Protein AF-A0A075AGF2-F1 (afdb_monomer_lite)

InterPro domains:
  IPR036249 Thioredoxin-like superfamily [SSF52833] (34-196)

Structure (mmCIF, N/CA/C/O backbone):
data_AF-A0A075AGF2-F1
#
_entry.id   AF-A0A075AGF2-F1
#
loop_
_atom_site.group_PDB
_atom_site.id
_atom_site.type_symbol
_atom_site.label_atom_id
_atom_site.label_alt_id
_atom_site.label_comp_id
_atom_site.label_asym_id
_atom_site.label_entity_id
_atom_site.label_seq_id
_atom_site.pdbx_PDB_ins_code
_atom_site.Cartn_x
_atom_site.Cartn_y
_atom_site.Cartn_z
_atom_site.occupancy
_atom_site.B_iso_or_equiv
_atom_site.auth_seq_id
_atom_site.auth_comp_id
_atom_site.auth_asym_id
_atom_site.auth_atom_id
_atom_site.pdbx_PDB_model_num
ATOM 1 N N . MET A 1 1 ? -30.055 54.761 88.024 1.00 61.47 1 MET A N 1
ATOM 2 C CA . MET A 1 1 ? -29.201 55.112 86.861 1.00 61.47 1 MET A CA 1
ATOM 3 C C . MET A 1 1 ? -28.387 53.927 86.333 1.00 61.47 1 MET A C 1
ATOM 5 O O . MET A 1 1 ? -28.447 53.706 85.132 1.00 61.47 1 MET A O 1
ATOM 9 N N . ALA A 1 2 ? -27.709 53.134 87.178 1.00 68.94 2 ALA A N 1
ATOM 10 C CA . ALA A 1 2 ? -26.853 52.010 86.749 1.00 68.94 2 ALA A CA 1
ATOM 11 C C . ALA A 1 2 ? -27.476 51.040 85.713 1.00 68.94 2 ALA A C 1
ATOM 13 O O . ALA A 1 2 ? -26.849 50.772 84.694 1.00 68.94 2 ALA A O 1
ATOM 14 N N . GLN A 1 3 ? -28.725 50.591 85.906 1.00 71.25 3 GLN A N 1
ATOM 15 C CA . GLN A 1 3 ? -29.404 49.674 84.970 1.00 71.25 3 GLN A CA 1
ATOM 16 C C . GLN A 1 3 ? -29.512 50.215 83.531 1.00 71.25 3 GLN A C 1
ATOM 18 O O . GLN A 1 3 ? -29.202 49.492 82.589 1.00 71.25 3 GLN A O 1
ATOM 23 N N . LYS A 1 4 ? -29.876 51.496 83.345 1.00 76.00 4 LYS A N 1
ATOM 24 C CA . LYS A 1 4 ? -29.930 52.113 82.003 1.00 76.00 4 LYS A CA 1
ATOM 25 C C . LYS A 1 4 ? -28.546 52.191 81.349 1.00 76.00 4 LYS A C 1
ATOM 27 O O . LYS A 1 4 ? -28.441 52.043 80.137 1.00 76.00 4 LYS A O 1
ATOM 32 N N . ALA A 1 5 ? -27.490 52.397 82.140 1.00 75.19 5 ALA A N 1
ATOM 33 C CA . ALA A 1 5 ? -26.120 52.411 81.633 1.00 75.19 5 ALA A CA 1
ATOM 34 C C . ALA A 1 5 ? -25.658 51.009 81.198 1.00 75.19 5 ALA A C 1
ATOM 36 O O . ALA A 1 5 ? -25.097 50.871 80.115 1.00 75.19 5 ALA A O 1
ATOM 37 N N . GLN A 1 6 ? -25.948 49.964 81.985 1.00 76.44 6 GLN A N 1
ATOM 38 C CA . GLN A 1 6 ? -25.662 48.576 81.593 1.00 76.44 6 GLN A CA 1
ATOM 39 C C . GLN A 1 6 ? -26.403 48.180 80.312 1.00 76.44 6 GLN A C 1
ATOM 41 O O . GLN A 1 6 ? -25.773 47.648 79.400 1.00 76.44 6 GLN A O 1
ATOM 46 N N . GLN A 1 7 ? -27.696 48.501 80.207 1.00 78.75 7 GLN A N 1
ATOM 47 C CA . GLN A 1 7 ? -28.496 48.182 79.023 1.00 78.75 7 GLN A CA 1
ATOM 48 C C . GLN A 1 7 ? -27.943 48.852 77.749 1.00 78.75 7 GLN A C 1
ATOM 50 O O . GLN A 1 7 ? -27.717 48.178 76.742 1.00 78.75 7 GLN A O 1
ATOM 55 N N . ALA A 1 8 ? -27.610 50.146 77.816 1.00 82.19 8 ALA A N 1
ATOM 56 C CA . ALA A 1 8 ? -27.016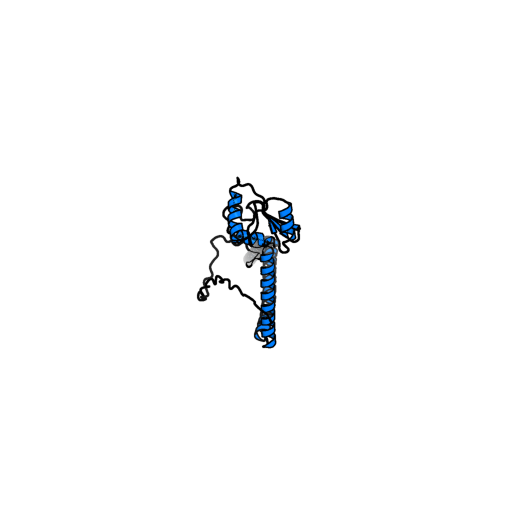 50.873 76.691 1.00 82.19 8 ALA A CA 1
ATOM 57 C C . ALA A 1 8 ? -25.632 50.324 76.276 1.00 82.19 8 ALA A C 1
ATOM 59 O O . ALA A 1 8 ? -25.279 50.351 75.095 1.00 82.19 8 ALA A O 1
ATOM 60 N N . VAL A 1 9 ? -24.843 49.802 77.225 1.00 84.38 9 VAL A N 1
ATOM 61 C CA . VAL A 1 9 ? -23.569 49.121 76.929 1.00 84.38 9 VAL A CA 1
ATOM 62 C C . VAL A 1 9 ? -23.813 47.775 76.240 1.00 84.38 9 VAL A C 1
ATOM 64 O O . VAL A 1 9 ? -23.131 47.471 75.260 1.00 84.38 9 VAL A O 1
ATOM 67 N N . THR A 1 10 ? -24.800 46.987 76.683 1.00 81.75 10 THR A N 1
ATOM 68 C CA . THR A 1 10 ? -25.135 45.708 76.033 1.00 81.75 10 THR A CA 1
ATOM 69 C C . THR A 1 10 ? -25.693 45.885 74.620 1.00 81.75 10 THR A C 1
ATOM 71 O O . THR A 1 10 ? -25.311 45.132 73.727 1.00 81.75 10 THR A O 1
ATOM 74 N N . GLU A 1 11 ? -26.515 46.911 74.382 1.00 86.62 11 GLU A N 1
ATOM 75 C CA . GLU A 1 11 ? -27.059 47.226 73.052 1.00 86.62 11 GLU A CA 1
ATOM 76 C C . GLU A 1 11 ? -25.953 47.685 72.086 1.00 86.62 11 GLU A C 1
ATOM 78 O O . GLU A 1 11 ? -25.858 47.173 70.969 1.00 86.62 11 GLU A O 1
ATOM 83 N N . LYS A 1 12 ? -25.032 48.557 72.532 1.00 85.94 12 LYS A N 1
ATOM 84 C CA . LYS A 1 12 ? -23.848 48.933 71.736 1.00 85.94 12 LYS A CA 1
ATOM 85 C C . LYS A 1 12 ? -22.941 47.741 71.422 1.00 85.94 12 LYS A C 1
ATOM 87 O O . LYS A 1 12 ? -22.436 47.642 70.306 1.00 85.94 12 LYS A O 1
ATOM 92 N N . LEU A 1 13 ? -22.748 46.824 72.374 1.00 84.75 13 LEU A N 1
ATOM 93 C CA . LEU A 1 13 ? -21.954 45.612 72.158 1.00 84.75 13 LEU A CA 1
ATOM 94 C C . LEU A 1 13 ? -22.622 44.656 71.153 1.00 84.75 13 LEU A C 1
ATOM 96 O O . LEU A 1 13 ? -21.924 44.039 70.349 1.00 84.75 13 LEU A O 1
ATOM 100 N N . ALA A 1 14 ? -23.953 44.545 71.171 1.00 91.44 14 ALA A N 1
ATOM 101 C CA . ALA A 1 14 ? -24.705 43.755 70.198 1.00 91.44 14 ALA A CA 1
ATOM 102 C C . ALA A 1 14 ? -24.607 44.351 68.782 1.00 91.44 14 ALA A C 1
ATOM 104 O O . ALA A 1 14 ? -24.276 43.628 67.842 1.00 91.44 14 ALA A O 1
ATOM 105 N N . ALA A 1 15 ? -24.794 45.668 68.639 1.00 89.19 15 ALA A N 1
ATOM 106 C CA . ALA A 1 15 ? -24.652 46.366 67.359 1.00 89.19 15 ALA A CA 1
ATOM 107 C C . ALA A 1 15 ? -23.230 46.241 66.775 1.00 89.19 15 ALA A C 1
ATOM 109 O O . ALA A 1 15 ? -23.072 45.938 65.594 1.00 89.19 15 ALA A O 1
ATOM 110 N N . ALA A 1 16 ? -22.192 46.383 67.608 1.00 89.31 16 ALA A N 1
ATOM 111 C CA . ALA A 1 16 ? -20.800 46.217 67.182 1.00 89.31 16 ALA A CA 1
ATOM 112 C C . ALA A 1 16 ? -20.480 44.780 66.722 1.00 89.31 16 ALA A C 1
ATOM 114 O O . ALA A 1 16 ? -19.739 44.590 65.757 1.00 89.31 16 ALA A O 1
ATOM 115 N N . LYS A 1 17 ? -21.059 43.759 67.374 1.00 90.75 17 LYS A N 1
ATOM 116 C CA . LYS A 1 17 ? -20.948 42.359 66.927 1.00 90.75 17 LYS A CA 1
ATOM 117 C C . LYS A 1 17 ? -21.648 42.130 65.586 1.00 90.75 17 LYS A C 1
ATOM 119 O O . LYS A 1 17 ? -21.083 41.449 64.738 1.00 90.75 17 LYS A O 1
ATOM 124 N N . LEU A 1 18 ? -22.829 42.719 65.385 1.00 89.81 18 LEU A N 1
ATOM 125 C CA . LEU A 1 18 ? -23.574 42.645 64.123 1.00 89.81 18 LEU A CA 1
ATOM 126 C C . LEU A 1 18 ? -22.817 43.300 62.962 1.00 89.81 18 LEU A C 1
ATOM 128 O O . LEU A 1 18 ? -22.662 42.670 61.922 1.00 89.81 18 LEU A O 1
ATOM 132 N N . MET A 1 19 ? -22.276 44.508 63.154 1.00 90.19 19 MET A N 1
ATOM 133 C CA . MET A 1 19 ? -21.443 45.170 62.139 1.00 90.19 19 MET A CA 1
ATOM 134 C C . MET A 1 19 ? -20.206 44.343 61.779 1.00 90.19 19 MET A C 1
ATOM 136 O O . MET A 1 19 ? -19.910 44.167 60.602 1.00 90.19 19 MET A O 1
ATOM 140 N N . LYS A 1 20 ? -19.515 43.774 62.776 1.00 91.88 20 LYS A N 1
ATOM 141 C CA . LYS A 1 20 ? -18.335 42.942 62.513 1.00 91.88 20 LYS A CA 1
ATOM 142 C C . LYS A 1 20 ? -18.682 41.623 61.809 1.00 91.88 20 LYS A C 1
ATOM 144 O O . LYS A 1 20 ? -17.891 41.152 61.002 1.00 91.88 20 LYS A O 1
ATOM 149 N N . ALA A 1 21 ? -19.853 41.046 62.082 1.00 91.38 21 ALA A N 1
ATOM 150 C CA . ALA A 1 21 ? -20.346 39.875 61.358 1.00 91.38 21 ALA A CA 1
ATOM 151 C C . ALA A 1 21 ? -20.715 40.208 59.901 1.00 91.38 21 ALA A C 1
ATOM 153 O O . ALA A 1 21 ? -20.378 39.435 59.010 1.00 91.38 21 ALA A O 1
ATOM 154 N N . ALA A 1 22 ? -21.348 41.361 59.654 1.00 92.12 22 ALA A N 1
ATOM 155 C CA . ALA A 1 22 ? -21.667 41.827 58.305 1.00 92.12 22 ALA A CA 1
ATOM 156 C C . ALA A 1 22 ? -20.398 42.063 57.467 1.00 92.12 22 ALA A C 1
ATOM 158 O O . ALA A 1 22 ? -20.312 41.560 56.355 1.00 92.12 22 ALA A O 1
ATOM 159 N N . GLN A 1 23 ? -19.387 42.728 58.037 1.00 90.94 23 GLN A N 1
ATOM 160 C CA . GLN A 1 23 ? -18.121 43.000 57.350 1.00 90.94 23 GLN A CA 1
ATOM 161 C C . GLN A 1 23 ? -17.361 41.715 56.971 1.00 90.94 23 GLN A C 1
ATOM 163 O O . GLN A 1 23 ? -16.849 41.608 55.863 1.00 90.94 23 GLN A O 1
ATOM 168 N N . VAL A 1 24 ? -17.337 40.708 57.855 1.00 93.06 24 VAL A N 1
ATOM 169 C CA . VAL A 1 24 ? -16.744 39.392 57.540 1.00 93.06 24 VAL A CA 1
ATOM 170 C C . VAL A 1 24 ? -17.536 38.668 56.447 1.00 93.06 24 VAL A C 1
ATOM 172 O O . VAL A 1 24 ? -16.942 37.977 55.622 1.00 93.06 24 VAL A O 1
ATOM 175 N N . LEU A 1 25 ? -18.866 38.810 56.420 1.00 90.00 25 LEU A N 1
ATOM 176 C CA . LEU A 1 25 ? -19.703 38.210 55.380 1.00 90.00 25 LEU A CA 1
ATOM 177 C C . LEU A 1 25 ? -19.438 38.848 54.007 1.00 90.00 25 LEU A C 1
ATOM 179 O O . LEU A 1 25 ? -19.343 38.123 53.024 1.00 90.00 25 LEU A O 1
ATOM 183 N N . GLU A 1 26 ? -19.282 40.172 53.964 1.00 90.44 26 GLU A N 1
ATOM 184 C CA . GLU A 1 26 ? -18.967 40.955 52.761 1.00 90.44 26 GLU A CA 1
ATOM 185 C C . GLU A 1 26 ? -17.579 40.580 52.207 1.00 90.44 26 GLU A C 1
ATOM 187 O O . GLU A 1 26 ? -17.485 40.140 51.064 1.00 90.44 26 GLU A O 1
ATOM 192 N N . GLU A 1 27 ? -16.535 40.561 53.050 1.00 91.12 27 GLU A N 1
ATOM 193 C CA . GLU A 1 27 ? -15.194 40.071 52.668 1.00 91.12 27 GLU A CA 1
ATOM 194 C C . GLU A 1 27 ? -15.203 38.609 52.181 1.00 91.12 27 GLU A C 1
ATOM 196 O O . GLU A 1 27 ? -14.425 38.243 51.299 1.00 91.12 27 GLU A O 1
ATOM 201 N N . THR A 1 28 ? -16.068 37.757 52.744 1.00 87.06 28 THR A N 1
ATOM 202 C CA . THR A 1 28 ? -16.202 36.353 52.310 1.00 87.06 28 THR A CA 1
ATOM 203 C C . THR A 1 28 ? -16.900 36.249 50.951 1.00 87.06 28 THR A C 1
ATOM 205 O O . THR A 1 28 ? -16.525 35.406 50.137 1.00 87.06 28 THR A O 1
ATOM 208 N N . LEU A 1 29 ? -17.894 37.104 50.688 1.00 84.31 29 LEU A N 1
ATOM 209 C CA . LEU A 1 29 ? -18.607 37.159 49.411 1.00 84.31 29 LEU A CA 1
ATOM 210 C C . LEU A 1 29 ? -17.699 37.660 48.287 1.00 84.31 29 LEU A C 1
ATOM 212 O O . LEU A 1 29 ? -17.629 37.009 47.248 1.00 84.31 29 LEU A O 1
ATOM 216 N N . ASP A 1 30 ? -16.947 38.737 48.518 1.00 83.25 30 ASP A N 1
ATOM 217 C CA . ASP A 1 30 ? -15.989 39.272 47.544 1.00 83.25 30 ASP A CA 1
ATOM 218 C C . ASP A 1 30 ? -14.889 38.250 47.210 1.00 83.25 30 ASP A C 1
ATOM 220 O O . ASP A 1 30 ? -14.521 38.079 46.046 1.00 83.25 30 ASP A O 1
ATOM 224 N N . GLN A 1 31 ? -14.401 37.502 48.209 1.00 80.12 31 GLN A N 1
ATOM 225 C CA . GLN A 1 31 ? -13.445 36.411 47.987 1.00 80.12 31 GLN A CA 1
ATOM 226 C C . GLN A 1 31 ? -14.020 35.270 47.139 1.00 80.12 31 GLN A C 1
ATOM 228 O O . GLN A 1 31 ? -13.281 34.683 46.349 1.00 80.12 31 GLN A O 1
ATOM 233 N N . GLU A 1 32 ? -15.304 34.940 47.290 1.00 75.56 32 GLU A N 1
ATOM 234 C CA . GLU A 1 32 ? -15.933 33.856 46.530 1.00 75.56 32 GLU A CA 1
ATOM 235 C C . GLU A 1 32 ? -16.337 34.299 45.115 1.00 75.56 32 GLU A C 1
ATOM 237 O O . GLU A 1 32 ? -16.132 33.543 44.167 1.00 75.56 32 GLU A O 1
ATOM 242 N N . ILE A 1 33 ? -16.795 35.544 44.931 1.00 74.38 33 ILE A N 1
ATOM 243 C CA . ILE A 1 33 ? -17.012 36.149 43.603 1.00 74.38 33 ILE A CA 1
ATOM 244 C C . ILE A 1 33 ? -15.702 36.134 42.807 1.00 74.38 33 ILE A C 1
ATOM 246 O O . ILE A 1 33 ? -15.652 35.591 41.707 1.00 74.38 33 ILE A O 1
ATOM 250 N N . ASN A 1 34 ? -14.608 36.614 43.405 1.00 72.25 34 ASN A N 1
ATOM 251 C CA . ASN A 1 34 ? -13.306 36.679 42.738 1.00 72.25 34 ASN A CA 1
ATOM 252 C C . ASN A 1 34 ? -12.683 35.284 42.477 1.00 72.25 34 ASN A C 1
ATOM 254 O O . ASN A 1 34 ? -11.787 35.146 41.649 1.00 72.25 34 ASN A O 1
ATOM 258 N N . ARG A 1 35 ? -13.150 34.224 43.158 1.00 73.56 35 ARG A N 1
ATOM 259 C CA . ARG A 1 35 ? -12.823 32.824 42.816 1.00 73.56 35 ARG A CA 1
ATOM 260 C C . ARG A 1 35 ? -13.638 32.309 41.633 1.00 73.56 35 ARG A C 1
ATOM 262 O O . ARG A 1 35 ? -13.103 31.550 40.829 1.00 73.56 35 ARG A O 1
ATOM 269 N N . LEU A 1 36 ? -14.911 32.691 41.540 1.00 67.50 36 LEU A N 1
ATOM 270 C CA . LEU A 1 36 ? -15.804 32.290 40.452 1.00 67.50 36 LEU A CA 1
ATOM 271 C C . LEU A 1 36 ? -15.425 32.972 39.129 1.00 67.50 36 LEU A C 1
ATOM 273 O O . LEU A 1 36 ? -15.401 32.297 38.103 1.00 67.50 36 LEU A O 1
ATOM 277 N N . ASP A 1 37 ? -15.014 34.243 39.164 1.00 65.44 37 ASP A N 1
ATOM 278 C CA . ASP A 1 37 ? -14.521 34.997 37.994 1.00 65.44 37 ASP A CA 1
ATOM 279 C C . ASP A 1 37 ? -13.193 34.451 37.415 1.00 65.44 37 ASP A C 1
ATOM 281 O O . ASP A 1 37 ? -12.788 34.819 36.312 1.00 65.44 37 ASP A O 1
ATOM 285 N N . HIS A 1 38 ? -12.511 33.550 38.132 1.00 64.81 38 HIS A N 1
ATOM 286 C CA . HIS A 1 38 ? -11.295 32.857 37.684 1.00 64.81 38 HIS A CA 1
ATOM 287 C C . HIS A 1 38 ? -11.530 31.400 37.238 1.00 64.81 38 HIS A C 1
ATOM 289 O O . HIS A 1 38 ? -10.574 30.663 36.989 1.00 64.81 38 HIS A O 1
ATOM 295 N N . LEU A 1 39 ? -12.788 30.967 37.098 1.00 62.81 39 LEU A N 1
ATOM 296 C CA . LEU A 1 39 ? -13.125 29.718 36.411 1.00 62.81 39 LEU A CA 1
ATOM 297 C C . LEU A 1 39 ? -13.149 29.958 34.894 1.00 62.81 39 LEU A C 1
ATOM 299 O O . LEU A 1 39 ? -14.195 30.290 34.341 1.00 62.81 39 LEU A O 1
ATOM 303 N N . ASP A 1 40 ? -12.004 29.774 34.226 1.00 69.12 40 ASP A N 1
ATOM 304 C CA . ASP A 1 40 ? -11.855 29.966 32.773 1.00 69.12 40 ASP A CA 1
ATOM 305 C C . ASP A 1 40 ? -12.994 29.295 31.974 1.00 69.12 40 ASP A C 1
ATOM 307 O O . ASP A 1 40 ? -13.051 28.064 31.844 1.00 69.12 40 ASP A O 1
ATOM 311 N N . GLU A 1 41 ? -13.872 30.107 31.367 1.00 70.69 41 GLU A N 1
ATOM 312 C CA . GLU A 1 41 ? -14.943 29.611 30.488 1.00 70.69 41 GLU A CA 1
ATOM 313 C C . GLU A 1 41 ? -14.379 28.729 29.368 1.00 70.69 41 GLU A C 1
ATOM 315 O O . GLU A 1 41 ? -15.000 27.740 28.975 1.00 70.69 41 GLU A O 1
ATOM 320 N N . ASP A 1 42 ? -13.191 29.065 28.865 1.00 69.12 42 ASP A N 1
ATOM 321 C CA . ASP A 1 42 ? -12.537 28.332 27.787 1.00 69.12 42 ASP A CA 1
ATOM 322 C C . ASP A 1 42 ? -12.029 26.956 28.241 1.00 69.12 42 ASP A C 1
ATOM 324 O O . ASP A 1 42 ? -12.163 25.992 27.486 1.00 69.12 42 ASP A O 1
ATOM 328 N N . ALA A 1 43 ? -11.581 26.801 29.494 1.00 75.06 43 ALA A N 1
ATOM 329 C CA . ALA A 1 43 ? -11.248 25.490 30.056 1.00 75.06 43 ALA A CA 1
ATOM 330 C C . ALA A 1 43 ? -12.502 24.607 30.208 1.00 75.06 43 ALA A C 1
ATOM 332 O O . ALA A 1 43 ? -12.476 23.411 29.899 1.00 75.06 43 ALA A O 1
ATOM 333 N N . ILE A 1 44 ? -13.635 25.200 30.608 1.00 76.44 44 ILE A N 1
ATOM 334 C CA . ILE A 1 44 ? -14.930 24.504 30.680 1.00 76.44 44 ILE A CA 1
ATOM 335 C C . ILE A 1 44 ? -15.399 24.102 29.272 1.00 76.44 44 ILE A C 1
ATOM 337 O O . ILE A 1 44 ? -15.780 22.949 29.056 1.00 76.44 44 ILE A O 1
ATOM 341 N N . ARG A 1 45 ? -15.322 25.006 28.287 1.00 76.62 45 ARG A N 1
ATOM 342 C CA . ARG A 1 45 ? -15.651 24.722 26.876 1.00 76.62 45 ARG A CA 1
ATOM 343 C C . ARG A 1 45 ? -14.759 23.628 26.294 1.00 76.62 45 ARG A C 1
ATOM 345 O O . ARG A 1 45 ? -15.268 22.741 25.606 1.00 76.62 45 ARG A O 1
ATOM 352 N N . GLN A 1 46 ? -13.462 23.639 26.593 1.00 80.12 46 GLN A N 1
ATOM 353 C CA . GLN A 1 46 ? -12.519 22.613 26.149 1.00 80.12 46 GLN A CA 1
ATOM 354 C C . GLN A 1 46 ? -12.867 21.241 26.751 1.00 80.12 46 GLN A C 1
ATOM 356 O O . GLN A 1 46 ? -13.062 20.279 26.010 1.00 80.12 46 GLN A O 1
ATOM 361 N N . ALA A 1 47 ? -13.092 21.159 28.066 1.00 80.12 47 ALA A N 1
ATOM 362 C CA . ALA A 1 47 ? -13.494 19.914 28.729 1.00 80.12 47 ALA A CA 1
ATOM 363 C C . ALA A 1 47 ? -14.864 19.378 28.251 1.00 80.12 47 ALA A C 1
ATOM 365 O O . ALA A 1 47 ? -15.070 18.163 28.158 1.00 80.12 47 ALA A O 1
ATOM 366 N N . VAL A 1 48 ? -15.818 20.262 27.933 1.00 83.44 48 VAL A N 1
ATOM 367 C CA . VAL A 1 48 ? -17.134 19.882 27.385 1.00 83.44 48 VAL A CA 1
ATOM 368 C C . VAL A 1 48 ? -17.025 19.406 25.934 1.00 83.44 48 VAL A C 1
ATOM 370 O O . VAL A 1 48 ? -17.654 18.409 25.574 1.00 83.44 48 VAL A O 1
ATOM 373 N N . THR A 1 49 ? -16.219 20.068 25.100 1.00 80.94 49 THR A N 1
ATOM 374 C CA . THR A 1 49 ? -16.019 19.665 23.696 1.00 80.94 49 THR A CA 1
ATOM 375 C C . THR A 1 49 ? -15.254 18.350 23.571 1.00 80.94 49 THR A C 1
ATOM 377 O O . THR A 1 49 ? -15.658 17.509 22.768 1.00 80.94 49 THR A O 1
ATOM 380 N N . GLU A 1 50 ? -14.245 18.109 24.412 1.00 81.25 50 GLU A N 1
ATOM 381 C CA . GLU A 1 50 ? -13.535 16.826 24.489 1.00 81.25 50 GLU A CA 1
ATOM 382 C C . GLU A 1 50 ? -14.480 15.681 24.895 1.00 81.25 50 GLU A C 1
ATOM 384 O O . GLU A 1 50 ? -14.578 14.672 24.190 1.00 81.25 50 GLU A O 1
ATOM 389 N N . LYS A 1 51 ? -15.276 15.865 25.962 1.00 80.00 51 LYS A N 1
ATOM 390 C CA . LYS A 1 51 ? -16.302 14.885 26.370 1.00 80.00 51 LYS A CA 1
ATOM 391 C C . LYS A 1 51 ? -17.341 14.629 25.276 1.00 80.00 51 LYS A C 1
ATOM 393 O O . LYS A 1 51 ? -17.738 13.482 25.070 1.00 80.00 51 LYS A O 1
ATOM 398 N N . LEU A 1 52 ? -17.776 15.667 24.560 1.00 86.19 52 LEU A N 1
ATOM 399 C CA . LEU A 1 52 ? -18.733 15.531 23.460 1.00 86.19 52 LEU A CA 1
ATOM 400 C C . LEU A 1 52 ? -18.127 14.790 22.256 1.00 86.19 52 LEU A C 1
ATOM 402 O O . LEU A 1 52 ? -18.825 14.004 21.615 1.00 86.19 52 LEU A O 1
ATOM 406 N N . ALA A 1 53 ? -16.847 15.015 21.949 1.00 86.19 53 ALA A N 1
ATOM 407 C CA . ALA A 1 53 ? -16.129 14.293 20.901 1.00 86.19 53 ALA A CA 1
ATOM 408 C C . ALA A 1 53 ? -15.980 12.804 21.254 1.00 86.19 53 ALA A C 1
ATOM 410 O O . ALA A 1 53 ? -16.334 11.950 20.439 1.00 86.19 53 ALA A O 1
ATOM 411 N N . ALA A 1 54 ? -15.570 12.491 22.488 1.00 84.88 54 ALA A N 1
ATOM 412 C CA . ALA A 1 54 ? -15.491 11.119 22.989 1.00 84.88 54 ALA A CA 1
ATOM 413 C C . ALA A 1 54 ? -16.856 10.406 22.943 1.00 84.88 54 ALA A C 1
ATOM 415 O O . ALA A 1 54 ? -16.954 9.291 22.433 1.00 84.88 54 ALA A O 1
ATOM 416 N N . ALA A 1 55 ? -17.932 11.069 23.384 1.00 87.38 55 ALA A N 1
ATOM 417 C CA . ALA A 1 55 ? -19.287 10.513 23.338 1.00 87.38 55 ALA A CA 1
ATOM 418 C C . ALA A 1 55 ? -19.786 10.260 21.901 1.00 87.38 55 ALA A C 1
ATOM 420 O O . ALA A 1 55 ? -20.440 9.249 21.640 1.00 87.38 55 ALA A O 1
ATOM 421 N N . LYS A 1 56 ? -19.458 11.145 20.947 1.00 84.69 56 LYS A N 1
ATOM 422 C CA . LYS A 1 56 ? -19.762 10.936 19.520 1.00 84.69 56 LYS A CA 1
ATOM 423 C C . LYS A 1 56 ? -18.995 9.747 18.942 1.00 84.69 56 LYS A C 1
ATOM 425 O O . LYS A 1 56 ? -19.591 8.965 18.208 1.00 84.69 56 LYS A O 1
ATOM 430 N N . LEU A 1 57 ? -17.715 9.595 19.290 1.00 90.00 57 LEU A N 1
ATOM 431 C CA . LEU A 1 57 ? -16.891 8.473 18.838 1.00 90.00 57 LEU A CA 1
ATOM 432 C C . LEU A 1 57 ? -17.404 7.138 19.395 1.00 90.00 57 LEU A C 1
ATOM 434 O O . LEU A 1 57 ? -17.579 6.198 18.627 1.00 90.00 57 LEU A O 1
ATOM 438 N N . MET A 1 58 ? -17.740 7.075 20.691 1.00 87.50 58 MET A N 1
ATOM 439 C CA . MET A 1 58 ? -18.371 5.890 21.292 1.00 87.50 58 MET A CA 1
ATOM 440 C C . MET A 1 58 ? -19.698 5.541 20.614 1.00 87.50 58 MET A C 1
ATOM 442 O O . MET A 1 58 ? -19.943 4.378 20.316 1.00 87.50 58 MET A O 1
ATOM 446 N N . LYS A 1 59 ? -20.541 6.537 20.314 1.00 88.81 59 LYS A N 1
ATOM 447 C CA . LYS A 1 59 ? -21.820 6.290 19.635 1.00 88.81 59 LYS A CA 1
ATOM 448 C C . LYS A 1 59 ? -21.637 5.807 18.191 1.00 88.81 59 LYS A C 1
ATOM 450 O O . LYS A 1 59 ? -22.417 4.983 17.730 1.00 88.81 59 LYS A O 1
ATOM 455 N N . ALA A 1 60 ? -20.613 6.291 17.486 1.00 89.44 60 ALA A N 1
ATOM 456 C CA . ALA A 1 60 ? -20.256 5.781 16.163 1.00 89.44 60 ALA A CA 1
ATOM 457 C C . ALA A 1 60 ? -19.727 4.336 16.229 1.00 89.44 60 ALA A C 1
ATOM 459 O O . ALA A 1 60 ? -20.104 3.522 15.391 1.00 89.44 60 ALA A O 1
ATOM 460 N N . ALA A 1 61 ? -18.917 4.008 17.243 1.00 89.81 61 ALA A N 1
ATOM 461 C CA . ALA A 1 61 ? -18.441 2.647 17.487 1.00 89.81 61 ALA A CA 1
ATOM 462 C C . ALA A 1 61 ? -19.599 1.682 17.793 1.00 89.81 61 ALA A C 1
ATOM 464 O O . ALA A 1 61 ? -19.696 0.653 17.141 1.00 89.81 61 ALA A O 1
ATOM 465 N N . GLN A 1 62 ? -20.536 2.056 18.672 1.00 90.44 62 GLN A N 1
ATOM 466 C CA . GLN A 1 62 ? -21.718 1.238 18.991 1.00 90.44 62 GLN A CA 1
ATOM 467 C C . GLN A 1 62 ? -22.586 0.930 17.762 1.00 90.44 62 GLN A C 1
ATOM 469 O O . GLN A 1 62 ? -23.022 -0.200 17.587 1.00 90.44 62 GLN A O 1
ATOM 474 N N . VAL A 1 63 ? -22.816 1.912 16.882 1.00 92.81 63 VAL A N 1
ATOM 475 C CA . VAL A 1 63 ? -23.577 1.695 15.633 1.00 92.81 63 VAL A CA 1
ATOM 476 C C . VAL A 1 63 ? -22.826 0.766 14.668 1.00 92.81 63 VAL A C 1
ATOM 478 O O . VAL A 1 63 ? -23.451 -0.009 13.941 1.00 92.81 63 VAL A O 1
ATOM 481 N N . LEU A 1 64 ? -21.491 0.823 14.657 1.00 87.44 64 LEU A N 1
ATOM 482 C CA . LEU A 1 64 ? -20.657 -0.078 13.861 1.00 87.44 64 LEU A CA 1
ATOM 483 C C . LEU A 1 64 ? -20.654 -1.508 14.429 1.00 87.44 64 LEU A C 1
ATOM 485 O O . LEU A 1 64 ? -20.773 -2.459 13.665 1.00 87.44 64 LEU A O 1
ATOM 489 N N . GLU A 1 65 ? -20.568 -1.661 15.751 1.00 89.75 65 GLU A N 1
ATOM 490 C CA . GLU A 1 65 ? -20.689 -2.948 16.451 1.00 89.75 65 GLU A CA 1
ATOM 491 C C . GLU A 1 65 ? -22.061 -3.587 16.186 1.00 89.75 65 GLU A C 1
ATOM 493 O O . GLU A 1 65 ? -22.128 -4.720 15.724 1.00 89.75 65 GLU A O 1
ATOM 498 N N . GLU A 1 66 ? -23.152 -2.832 16.342 1.00 92.06 66 GLU A N 1
ATOM 499 C CA . GLU A 1 66 ? -24.516 -3.330 16.112 1.00 92.06 66 GLU A CA 1
ATOM 500 C C . GLU A 1 66 ? -24.759 -3.748 14.646 1.00 92.06 66 GLU A C 1
ATOM 502 O O . GLU A 1 66 ? -25.484 -4.708 14.384 1.00 92.06 66 GLU A O 1
ATOM 507 N N . THR A 1 67 ? -24.125 -3.080 13.672 1.00 88.25 67 THR A N 1
ATOM 508 C CA . THR A 1 67 ? -24.193 -3.499 12.257 1.00 88.25 67 THR A CA 1
ATOM 509 C C . THR A 1 67 ? -23.291 -4.693 11.935 1.00 88.25 67 THR A C 1
ATOM 511 O O . THR A 1 67 ? -23.663 -5.514 11.094 1.00 88.25 67 THR A O 1
ATOM 514 N N . LEU A 1 68 ? -22.152 -4.844 12.618 1.00 85.81 68 LEU A N 1
ATOM 515 C CA . LEU A 1 68 ? -21.316 -6.047 12.543 1.00 85.81 68 LEU A CA 1
ATOM 516 C C . LEU A 1 68 ? -22.047 -7.267 13.122 1.00 85.81 68 LEU A C 1
ATOM 518 O O . LEU A 1 68 ? -22.107 -8.298 12.455 1.00 85.81 68 LEU A O 1
ATOM 522 N N . ASP A 1 69 ? -22.664 -7.137 14.298 1.00 87.12 69 ASP A N 1
ATOM 523 C CA . ASP A 1 69 ? -23.431 -8.208 14.949 1.00 87.12 69 ASP A CA 1
ATOM 524 C C . ASP A 1 69 ? -24.619 -8.675 14.091 1.00 87.12 69 ASP A C 1
ATOM 526 O O . ASP A 1 69 ? -24.891 -9.873 13.997 1.00 87.12 69 ASP A O 1
ATOM 530 N N . GLN A 1 70 ? -25.303 -7.751 13.405 1.00 88.50 70 GLN A N 1
ATOM 531 C CA . GLN A 1 70 ? -26.383 -8.086 12.469 1.00 88.50 70 GLN A CA 1
ATOM 532 C C . GLN A 1 70 ? -25.895 -8.922 11.276 1.00 88.50 70 GLN A C 1
ATOM 534 O O . GLN A 1 70 ? -26.553 -9.898 10.909 1.00 88.50 70 GLN A O 1
ATOM 539 N N . GLU A 1 71 ? -24.747 -8.582 10.680 1.00 79.56 71 GLU A N 1
ATOM 540 C CA . GLU A 1 71 ? -24.190 -9.351 9.558 1.00 79.56 71 GLU A CA 1
ATOM 541 C C . GLU A 1 71 ? -23.574 -10.684 10.029 1.00 79.56 71 GLU A C 1
ATOM 543 O O . GLU A 1 71 ? -23.698 -11.684 9.326 1.00 79.56 71 GLU A O 1
ATOM 548 N N . ILE A 1 72 ? -23.000 -10.754 11.239 1.00 83.44 72 ILE A N 1
ATOM 549 C CA . ILE A 1 72 ? -22.561 -12.020 11.860 1.00 83.44 72 ILE A CA 1
ATOM 550 C C . ILE A 1 72 ? -23.758 -12.957 12.051 1.00 83.44 72 ILE A C 1
ATOM 552 O O . ILE A 1 72 ? -23.738 -14.082 11.559 1.00 83.44 72 ILE A O 1
ATOM 556 N N . ASN A 1 73 ? -24.838 -12.476 12.672 1.00 84.31 73 ASN A N 1
ATOM 557 C CA . ASN A 1 73 ? -26.053 -13.261 12.900 1.00 84.31 73 ASN A CA 1
ATOM 558 C C . ASN A 1 73 ? -26.689 -13.743 11.578 1.00 84.31 73 ASN A C 1
ATOM 560 O O . ASN A 1 73 ? -27.194 -14.858 11.474 1.00 84.31 73 ASN A O 1
ATOM 564 N N . ARG A 1 74 ? -26.609 -12.925 10.521 1.00 81.38 74 ARG A N 1
ATOM 565 C CA . ARG A 1 74 ? -27.025 -13.306 9.165 1.00 81.38 74 ARG A CA 1
ATOM 566 C C . ARG A 1 74 ? -26.146 -14.408 8.561 1.00 81.38 74 ARG A C 1
ATOM 568 O O . ARG A 1 74 ? -26.673 -15.271 7.864 1.00 81.38 74 ARG A O 1
ATOM 575 N N . LEU A 1 75 ? -24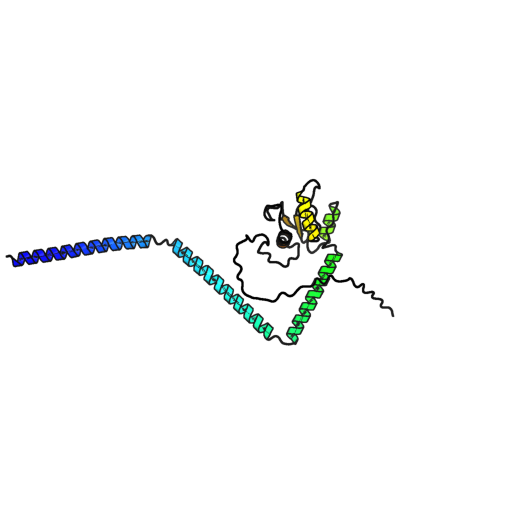.834 -14.379 8.796 1.00 73.19 75 LEU A N 1
ATOM 576 C CA . LEU A 1 75 ? -23.892 -15.400 8.323 1.00 73.19 75 LEU A CA 1
ATOM 577 C C . LEU A 1 75 ? -24.022 -16.719 9.104 1.00 73.19 75 LEU A C 1
ATOM 579 O O . LEU A 1 75 ? -23.924 -17.783 8.497 1.00 73.19 75 LEU A O 1
ATOM 583 N N . ASP A 1 76 ? -24.307 -16.661 10.406 1.00 75.31 76 ASP A N 1
ATOM 584 C CA . ASP A 1 76 ? -24.567 -17.836 11.256 1.00 75.31 76 ASP A CA 1
ATOM 585 C C . ASP A 1 76 ? -25.933 -18.496 10.971 1.00 75.31 76 ASP A C 1
ATOM 587 O O . ASP A 1 76 ? -26.172 -19.652 11.332 1.00 75.31 76 ASP A O 1
ATOM 591 N N . HIS A 1 77 ? -26.842 -17.776 10.309 1.00 77.00 77 HIS A N 1
ATOM 592 C CA . HIS A 1 77 ? -28.153 -18.259 9.861 1.00 77.00 77 HIS A CA 1
ATOM 593 C C . HIS A 1 77 ? -28.263 -18.403 8.337 1.00 77.00 77 HIS A C 1
ATOM 595 O O . HIS A 1 77 ? -29.368 -18.507 7.800 1.00 77.00 77 HIS A O 1
ATOM 601 N N . LEU A 1 78 ? -27.129 -18.426 7.635 1.00 76.06 78 LEU A N 1
ATOM 602 C CA . LEU A 1 78 ? -27.094 -18.669 6.201 1.00 76.06 78 LEU A CA 1
ATOM 603 C C . LEU A 1 78 ? -27.408 -20.143 5.897 1.00 76.06 78 LEU A C 1
ATOM 605 O O . LEU A 1 78 ? -26.876 -21.052 6.536 1.00 76.06 78 LEU A O 1
ATOM 609 N N . ASP A 1 79 ? -28.268 -20.375 4.911 1.00 78.12 79 ASP A N 1
ATOM 610 C CA . ASP A 1 79 ? -28.638 -21.711 4.449 1.00 78.12 79 ASP A CA 1
ATOM 611 C C . ASP A 1 79 ? -27.557 -22.346 3.551 1.00 78.12 79 ASP A C 1
ATOM 613 O O . ASP A 1 79 ? -26.540 -21.735 3.205 1.00 78.12 79 ASP A O 1
ATOM 617 N N . GLU A 1 80 ? -27.761 -23.616 3.192 1.00 71.00 80 GLU A N 1
ATOM 618 C CA . GLU A 1 80 ? -26.826 -24.387 2.362 1.00 71.00 80 GLU A CA 1
ATOM 619 C C . GLU A 1 80 ? -26.630 -23.738 0.976 1.00 71.00 80 GLU A C 1
ATOM 621 O O . GLU A 1 80 ? -25.496 -23.626 0.501 1.00 71.00 80 GLU A O 1
ATOM 626 N N . ASP A 1 81 ? -27.703 -23.186 0.394 1.00 73.88 81 ASP A N 1
ATOM 627 C CA . ASP A 1 81 ? -27.676 -22.404 -0.849 1.00 73.88 81 ASP A CA 1
ATOM 628 C C . ASP A 1 81 ? -26.838 -21.118 -0.716 1.00 73.88 81 ASP A C 1
ATOM 630 O O . ASP A 1 81 ? -26.030 -20.795 -1.597 1.00 73.88 81 ASP A O 1
ATOM 634 N N . GLY A 1 82 ? -26.978 -20.383 0.392 1.00 76.12 82 GLY A N 1
ATOM 635 C CA . GLY A 1 82 ? -26.177 -19.198 0.692 1.00 76.12 82 GLY A CA 1
ATOM 636 C C . GLY A 1 82 ? -24.698 -19.520 0.922 1.00 76.12 82 GLY A C 1
ATOM 637 O O . GLY A 1 82 ? -23.819 -18.810 0.417 1.00 76.12 82 GLY A O 1
ATOM 638 N N . LEU A 1 83 ? -24.396 -20.623 1.612 1.00 72.31 83 LEU A N 1
ATOM 639 C CA . LEU A 1 83 ? -23.025 -21.095 1.815 1.00 72.31 83 LEU A CA 1
ATOM 640 C C . LEU A 1 83 ? -22.377 -21.518 0.485 1.00 72.31 83 LEU A C 1
ATOM 642 O O . LEU A 1 83 ? -21.214 -21.185 0.215 1.00 72.31 83 LEU A O 1
ATOM 646 N N . GLU A 1 84 ? -23.130 -22.188 -0.389 1.00 75.69 84 GLU A N 1
ATOM 647 C CA . GLU A 1 84 ? -22.667 -22.534 -1.731 1.00 75.69 84 GLU A CA 1
ATOM 648 C C . GLU A 1 84 ? -22.515 -21.294 -2.632 1.00 75.69 84 GLU A C 1
ATOM 650 O O . GLU A 1 84 ? -21.550 -21.206 -3.401 1.00 75.69 84 GLU A O 1
ATOM 655 N N . ALA A 1 85 ? -23.365 -20.273 -2.486 1.00 80.44 85 ALA A N 1
ATOM 656 C CA . ALA A 1 85 ? -23.187 -18.983 -3.152 1.00 80.44 85 ALA A CA 1
ATOM 657 C C . ALA A 1 85 ? -21.887 -18.278 -2.713 1.00 80.44 85 ALA A C 1
ATOM 659 O O . ALA A 1 85 ? -21.134 -17.801 -3.570 1.00 80.44 85 ALA A O 1
ATOM 660 N N . ILE A 1 86 ? -21.556 -18.273 -1.414 1.00 78.81 86 ILE A N 1
ATOM 661 C CA . ILE A 1 86 ? -20.269 -17.758 -0.905 1.00 78.81 86 ILE A CA 1
ATOM 662 C C . ILE A 1 86 ? -19.095 -18.547 -1.499 1.00 78.81 86 ILE A C 1
ATOM 664 O O . ILE A 1 86 ? -18.131 -17.947 -1.990 1.00 78.81 86 ILE A O 1
ATOM 668 N N . ARG A 1 87 ? -19.176 -19.884 -1.517 1.00 78.81 87 ARG A N 1
ATOM 669 C CA . ARG A 1 87 ? -18.142 -20.752 -2.107 1.00 78.81 87 ARG A CA 1
ATOM 670 C C . ARG A 1 87 ? -17.939 -20.458 -3.595 1.00 78.81 87 ARG A C 1
ATOM 672 O O . ARG A 1 87 ? -16.799 -20.304 -4.038 1.00 78.81 87 ARG A O 1
ATOM 679 N N . ARG A 1 88 ? -19.030 -20.330 -4.356 1.00 77.69 88 ARG A N 1
ATOM 680 C CA . ARG A 1 88 ? -19.036 -19.996 -5.790 1.00 77.69 88 ARG A CA 1
ATOM 681 C C . ARG A 1 88 ? -18.426 -18.617 -6.047 1.00 77.69 88 ARG A C 1
ATOM 683 O O . ARG A 1 88 ? -17.599 -18.478 -6.949 1.00 77.69 88 ARG A O 1
ATOM 690 N N . ASN A 1 89 ? -18.766 -17.625 -5.223 1.00 80.88 89 ASN A N 1
ATOM 691 C CA . ASN A 1 89 ? -18.220 -16.271 -5.311 1.00 80.88 89 ASN A CA 1
ATOM 692 C C . ASN A 1 89 ? -16.718 -16.232 -4.995 1.00 80.88 89 ASN A C 1
ATOM 694 O O . ASN A 1 89 ? -15.967 -15.649 -5.775 1.00 80.88 89 ASN A O 1
ATOM 698 N N . ARG A 1 90 ? -16.248 -16.919 -3.941 1.00 71.31 90 ARG A N 1
ATOM 699 C CA . ARG A 1 90 ? -14.805 -17.038 -3.653 1.00 71.31 90 ARG A CA 1
ATOM 700 C C . ARG A 1 90 ? -14.041 -17.773 -4.751 1.00 71.31 90 ARG A C 1
ATOM 702 O O . ARG A 1 90 ? -12.982 -17.299 -5.149 1.00 71.31 90 ARG A O 1
ATOM 709 N N . LEU A 1 91 ? -14.567 -18.879 -5.291 1.00 71.81 91 LEU A N 1
ATOM 710 C CA . LEU A 1 91 ? -13.927 -19.556 -6.429 1.00 71.81 91 LEU A CA 1
ATOM 711 C C . LEU A 1 91 ? -13.846 -18.644 -7.659 1.00 71.81 91 LEU A C 1
ATOM 713 O O . LEU A 1 91 ? -12.822 -18.631 -8.339 1.00 71.81 91 LEU A O 1
ATOM 717 N N . LYS A 1 92 ? -14.899 -17.869 -7.944 1.00 80.81 92 LYS A N 1
ATOM 718 C CA . LYS A 1 92 ? -14.914 -16.897 -9.046 1.00 80.81 92 LYS A CA 1
ATOM 719 C C . LYS A 1 92 ? -13.910 -15.763 -8.815 1.00 80.81 92 LYS A C 1
ATOM 721 O O . LYS A 1 92 ? -13.182 -15.422 -9.741 1.00 80.81 92 LYS A O 1
ATOM 726 N N . GLN A 1 93 ? -13.830 -15.230 -7.595 1.00 74.75 93 GLN A N 1
ATOM 727 C CA . GLN A 1 93 ? -12.836 -14.229 -7.206 1.00 74.75 93 GLN A CA 1
ATOM 728 C C . GLN A 1 93 ? -11.411 -14.768 -7.383 1.00 74.75 93 GLN A C 1
ATOM 730 O O . GLN A 1 93 ? -10.642 -14.182 -8.135 1.00 74.75 93 GLN A O 1
ATOM 735 N N . MET A 1 94 ? -11.089 -15.926 -6.798 1.00 68.94 94 MET A N 1
ATOM 736 C CA . MET A 1 94 ? -9.765 -16.548 -6.924 1.00 68.94 94 MET A CA 1
ATOM 737 C C . MET A 1 94 ? -9.395 -16.860 -8.379 1.00 68.94 94 MET A C 1
ATOM 739 O O . MET A 1 94 ? -8.250 -16.654 -8.775 1.00 68.94 94 MET A O 1
ATOM 743 N N . LYS A 1 95 ? -10.346 -17.333 -9.201 1.00 79.00 95 LYS A N 1
ATOM 744 C CA . LYS A 1 95 ? -10.115 -17.542 -10.641 1.00 79.00 95 LYS A CA 1
ATOM 745 C C . LYS A 1 95 ? -9.830 -16.224 -11.366 1.00 79.00 95 LYS A C 1
ATOM 747 O O . LYS A 1 95 ? -8.906 -16.181 -12.172 1.00 79.00 95 LYS A O 1
ATOM 752 N N . ASN A 1 96 ? -10.571 -15.158 -11.062 1.00 77.12 96 ASN A N 1
ATOM 753 C CA . ASN A 1 96 ? -10.345 -13.835 -11.647 1.00 77.12 96 ASN A CA 1
ATOM 754 C C . ASN A 1 96 ? -8.992 -13.239 -11.223 1.00 77.12 96 ASN A C 1
ATOM 756 O O . ASN A 1 96 ? -8.254 -12.764 -12.079 1.00 77.12 96 ASN A O 1
ATOM 760 N N . GLU A 1 97 ? -8.643 -13.302 -9.937 1.00 68.62 97 GLU A N 1
ATOM 761 C CA . GLU A 1 97 ? -7.364 -12.817 -9.398 1.00 68.62 97 GLU A CA 1
ATOM 762 C C . GLU A 1 97 ? -6.177 -13.616 -9.955 1.00 68.62 97 GLU A C 1
ATOM 764 O O . GLU A 1 97 ? -5.171 -13.032 -10.354 1.00 68.62 97 GLU A O 1
ATOM 769 N N . SER A 1 98 ? -6.305 -14.944 -10.058 1.00 69.50 98 SER A N 1
ATOM 770 C CA . SER A 1 98 ? -5.292 -15.801 -10.686 1.00 69.50 98 SER A CA 1
ATOM 771 C C . SER A 1 98 ? -5.116 -15.476 -12.173 1.00 69.50 98 SER A C 1
ATOM 773 O O . SER A 1 98 ? -3.986 -15.371 -12.651 1.00 69.50 98 SER A O 1
ATOM 775 N N . LYS A 1 99 ? -6.219 -15.226 -12.896 1.00 78.50 99 LYS A N 1
ATOM 776 C CA . LYS A 1 99 ? -6.180 -14.807 -14.302 1.00 78.50 99 LYS A CA 1
ATOM 777 C C . LYS A 1 99 ? -5.508 -13.440 -14.469 1.00 78.50 99 LYS A C 1
ATOM 779 O O . LYS A 1 99 ? -4.569 -13.341 -15.247 1.00 78.50 99 LYS A O 1
ATOM 784 N N . GLN A 1 100 ? -5.911 -12.428 -13.698 1.00 71.94 100 GLN A N 1
ATOM 785 C CA . GLN A 1 100 ? -5.282 -11.098 -13.720 1.00 71.94 100 GLN A CA 1
ATOM 786 C C . GLN A 1 100 ? -3.789 -11.171 -13.382 1.00 71.94 100 GLN A C 1
ATOM 788 O O . GLN A 1 100 ? -2.965 -10.563 -14.061 1.00 71.94 100 GLN A O 1
ATOM 793 N N . ARG A 1 101 ? -3.412 -11.974 -12.380 1.00 72.38 101 ARG A N 1
ATOM 794 C CA . ARG A 1 101 ? -2.006 -12.204 -12.027 1.00 72.38 101 ARG A CA 1
ATOM 795 C C . ARG A 1 101 ? -1.230 -12.877 -13.163 1.00 72.38 101 ARG A C 1
ATOM 797 O O . ARG A 1 101 ? -0.089 -12.495 -13.409 1.00 72.38 101 ARG A O 1
ATOM 804 N N . SER A 1 102 ? -1.827 -13.851 -13.851 1.00 73.31 102 SER A N 1
ATOM 805 C CA . SER A 1 102 ? -1.232 -14.502 -15.025 1.00 73.31 102 SER A CA 1
ATOM 806 C C . SER A 1 102 ? -1.050 -13.515 -16.185 1.00 73.31 102 SER A C 1
ATOM 808 O O . SER A 1 102 ? 0.046 -13.431 -16.735 1.00 73.31 102 SER A O 1
ATOM 810 N N . GLU A 1 103 ? -2.064 -12.697 -16.483 1.00 78.38 103 GLU A N 1
ATOM 811 C CA . GLU A 1 103 ? -2.008 -11.628 -17.492 1.00 78.38 103 GLU A CA 1
ATOM 812 C C . GLU A 1 103 ? -0.907 -10.600 -17.172 1.00 78.38 103 GLU A C 1
ATOM 814 O O . GLU A 1 103 ? -0.132 -10.234 -18.056 1.00 78.38 103 GLU A O 1
ATOM 819 N N . TRP A 1 104 ? -0.764 -10.180 -15.909 1.00 74.38 104 TRP A N 1
ATOM 820 C CA . TRP A 1 104 ? 0.310 -9.274 -15.484 1.00 74.38 104 TRP A CA 1
ATOM 821 C C . TRP A 1 104 ? 1.701 -9.911 -15.603 1.00 74.38 104 TRP A C 1
ATOM 823 O O . TRP A 1 104 ? 2.620 -9.271 -16.115 1.00 74.38 104 TRP A O 1
ATOM 833 N N . ILE A 1 105 ? 1.873 -11.173 -15.200 1.00 76.44 105 ILE A N 1
ATOM 834 C CA . ILE A 1 105 ? 3.153 -11.885 -15.359 1.00 76.44 105 ILE A CA 1
ATOM 835 C C . ILE A 1 105 ? 3.502 -12.036 -16.850 1.00 76.44 105 ILE A C 1
ATOM 837 O O . ILE A 1 105 ? 4.628 -11.735 -17.241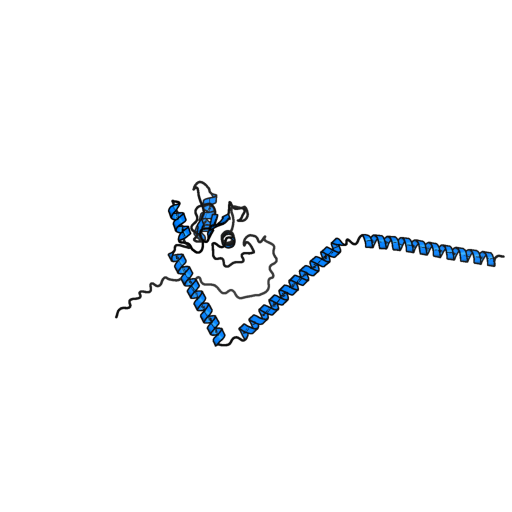 1.00 76.44 105 ILE A O 1
ATOM 841 N N . ALA A 1 106 ? 2.538 -12.394 -17.705 1.00 77.81 106 ALA A N 1
ATOM 842 C CA . ALA A 1 106 ? 2.723 -12.468 -19.159 1.00 77.81 106 ALA A CA 1
ATOM 843 C C . ALA A 1 106 ? 3.021 -11.094 -19.796 1.00 77.81 106 ALA A C 1
ATOM 845 O O . ALA A 1 106 ? 3.780 -10.986 -20.763 1.00 77.81 106 ALA A O 1
ATOM 846 N N . ALA A 1 107 ? 2.480 -10.012 -19.230 1.00 73.06 107 ALA A N 1
ATOM 847 C CA . ALA A 1 107 ? 2.837 -8.651 -19.613 1.00 73.06 107 ALA A CA 1
ATOM 848 C C . ALA A 1 107 ? 4.247 -8.228 -19.136 1.00 73.06 107 ALA A C 1
ATOM 850 O O . ALA A 1 107 ? 4.783 -7.256 -19.673 1.00 73.06 107 ALA A O 1
ATOM 851 N N . GLY A 1 108 ? 4.888 -8.981 -18.236 1.00 74.56 108 GLY A N 1
ATOM 852 C CA . GLY A 1 108 ? 6.252 -8.749 -17.742 1.00 74.56 108 GLY A CA 1
ATOM 853 C C . GLY A 1 108 ? 6.335 -8.105 -16.353 1.00 74.56 108 GLY A C 1
ATOM 854 O O . GLY A 1 108 ? 7.411 -7.672 -15.946 1.00 74.56 108 GLY A O 1
ATOM 855 N N . HIS A 1 109 ? 5.225 -8.020 -15.615 1.00 75.25 109 HIS A N 1
ATOM 856 C CA . HIS A 1 109 ? 5.228 -7.523 -14.237 1.00 75.25 109 HIS A CA 1
ATOM 857 C C . HIS A 1 109 ? 5.887 -8.527 -13.274 1.00 75.25 109 HIS A C 1
ATOM 859 O O . HIS A 1 109 ? 5.754 -9.740 -13.437 1.00 75.25 109 HIS A O 1
ATOM 865 N N . GLY A 1 110 ? 6.522 -8.027 -12.208 1.00 68.81 110 GLY A N 1
ATOM 866 C CA . GLY A 1 110 ? 7.127 -8.865 -11.160 1.00 68.81 110 GLY A CA 1
ATOM 867 C C . GLY A 1 110 ? 8.601 -9.230 -11.393 1.00 68.81 110 GLY A C 1
ATOM 868 O O . GLY A 1 110 ? 9.155 -10.035 -10.646 1.00 68.81 110 GLY A O 1
ATOM 869 N N . VAL A 1 111 ? 9.237 -8.645 -12.410 1.00 74.94 111 VAL A N 1
ATOM 870 C CA . VAL A 1 111 ? 10.662 -8.792 -12.747 1.00 74.94 111 VAL A CA 1
ATOM 871 C C . VAL A 1 111 ? 11.333 -7.412 -12.666 1.00 74.94 111 VAL A C 1
ATOM 873 O O . VAL A 1 111 ? 10.658 -6.403 -12.820 1.00 74.94 111 VAL A O 1
ATOM 876 N N . TYR A 1 112 ? 12.645 -7.337 -12.419 1.00 72.94 112 TYR A N 1
ATOM 877 C CA . TYR A 1 112 ? 13.441 -6.108 -12.587 1.00 72.94 112 TYR A CA 1
ATOM 878 C C . TYR A 1 112 ? 14.127 -6.139 -13.961 1.00 72.94 112 TYR A C 1
ATOM 880 O O . TYR A 1 112 ? 14.745 -7.149 -14.299 1.00 72.94 112 TYR A O 1
ATOM 888 N N . SER A 1 113 ? 14.059 -5.056 -14.739 1.00 76.19 113 SER A N 1
ATOM 889 C CA . SER A 1 113 ? 14.727 -4.947 -16.045 1.00 76.19 113 SER A CA 1
ATOM 890 C C . SER A 1 113 ? 15.246 -3.534 -16.307 1.00 76.19 113 SER A C 1
ATOM 892 O O . SER A 1 113 ? 14.608 -2.556 -15.926 1.00 76.19 113 SER A O 1
ATOM 894 N N . GLU A 1 114 ? 16.362 -3.409 -17.016 1.00 80.44 114 GLU A N 1
ATOM 895 C CA . GLU A 1 114 ? 16.893 -2.108 -17.433 1.00 80.44 114 GLU A CA 1
ATOM 896 C C . GLU A 1 114 ? 16.335 -1.695 -18.804 1.00 80.44 114 GLU A C 1
ATOM 898 O O . GLU A 1 114 ? 16.222 -2.519 -19.711 1.00 80.44 114 GLU A O 1
ATOM 903 N N . LEU A 1 115 ? 15.986 -0.414 -18.958 1.00 83.62 115 LEU A N 1
ATOM 904 C CA . LEU A 1 115 ? 15.493 0.186 -20.201 1.00 83.62 115 LEU A CA 1
ATOM 905 C C . LEU A 1 115 ? 16.483 1.263 -20.650 1.00 83.62 115 LEU A C 1
ATOM 907 O O . LEU A 1 115 ? 16.729 2.226 -19.926 1.00 83.62 115 LEU A O 1
ATOM 911 N N . ALA A 1 116 ? 17.054 1.101 -21.843 1.00 81.31 116 ALA A N 1
ATOM 912 C CA . ALA A 1 116 ? 18.140 1.955 -22.329 1.00 81.31 116 ALA A CA 1
ATOM 913 C C . ALA A 1 116 ? 17.667 3.247 -23.025 1.00 81.31 116 ALA A C 1
ATOM 915 O O . ALA A 1 116 ? 18.481 4.132 -23.288 1.00 81.31 116 ALA A O 1
ATOM 916 N N . ASN A 1 117 ? 16.380 3.354 -23.375 1.00 84.94 117 ASN A N 1
ATOM 917 C CA . ASN A 1 117 ? 15.843 4.476 -24.143 1.00 84.94 117 ASN A CA 1
ATOM 918 C C . ASN A 1 117 ? 14.395 4.839 -23.757 1.00 84.94 117 ASN A C 1
ATOM 920 O O . ASN A 1 117 ? 13.675 4.083 -23.107 1.00 84.94 117 ASN A O 1
ATOM 924 N N . GLU A 1 118 ? 13.979 6.028 -24.193 1.00 79.06 118 GLU A N 1
ATOM 925 C CA . GLU A 1 118 ? 12.670 6.625 -23.910 1.00 79.06 118 GLU A CA 1
ATOM 926 C C . GLU A 1 118 ? 11.494 5.903 -24.603 1.00 79.06 118 GLU A C 1
ATOM 928 O O . GLU A 1 118 ? 10.384 5.879 -24.069 1.00 79.06 118 GLU A O 1
ATOM 933 N N . GLN A 1 119 ? 11.718 5.275 -25.765 1.00 85.56 119 GLN A N 1
ATOM 934 C CA . GLN A 1 119 ? 10.659 4.565 -26.493 1.00 85.56 119 GLN A CA 1
ATOM 935 C C . GLN A 1 119 ? 10.225 3.300 -25.744 1.00 85.56 119 GLN A C 1
ATOM 937 O O . GLN A 1 119 ? 9.026 3.084 -25.560 1.00 85.56 119 GLN A O 1
ATOM 942 N N . ASP A 1 120 ? 11.186 2.523 -25.240 1.00 84.50 120 ASP A N 1
ATOM 943 C CA . ASP A 1 120 ? 10.923 1.322 -24.440 1.00 84.50 120 ASP A CA 1
ATOM 944 C C . ASP A 1 120 ? 10.235 1.669 -23.110 1.00 84.50 120 ASP A C 1
ATOM 946 O O . ASP A 1 120 ? 9.315 0.969 -22.684 1.00 84.50 120 ASP A O 1
ATOM 950 N N . PHE A 1 121 ? 10.611 2.793 -22.485 1.00 82.00 121 PHE A N 1
ATOM 951 C CA . PHE A 1 121 ? 9.927 3.329 -21.301 1.00 82.00 121 PHE A CA 1
ATOM 952 C C . PHE A 1 121 ? 8.443 3.617 -21.578 1.00 82.00 121 PHE A C 1
ATOM 954 O O . PHE A 1 121 ? 7.569 3.136 -20.848 1.00 82.00 121 PHE A O 1
ATOM 961 N N . PHE A 1 122 ? 8.124 4.347 -22.654 1.00 81.94 122 PHE A N 1
ATOM 962 C CA . PHE A 1 122 ? 6.727 4.618 -23.006 1.00 81.94 122 PHE A CA 1
ATOM 963 C C . PHE A 1 122 ? 5.967 3.362 -23.448 1.00 81.94 122 PHE A C 1
ATOM 965 O O . PHE A 1 122 ? 4.775 3.248 -23.156 1.00 81.94 122 PHE A O 1
ATOM 972 N N . ALA A 1 123 ? 6.626 2.402 -24.103 1.00 83.00 123 ALA A N 1
ATOM 973 C CA . ALA A 1 123 ? 6.026 1.113 -24.437 1.00 83.00 123 ALA A CA 1
ATOM 974 C C . ALA A 1 123 ? 5.661 0.314 -23.171 1.00 83.00 123 ALA A C 1
ATOM 976 O O . ALA A 1 123 ? 4.540 -0.186 -23.067 1.00 83.00 123 ALA A O 1
ATOM 977 N N . ALA A 1 124 ? 6.553 0.260 -22.176 1.00 78.88 124 ALA A N 1
ATOM 978 C CA . ALA A 1 124 ? 6.294 -0.383 -20.887 1.00 78.88 124 ALA A CA 1
ATOM 979 C C . ALA A 1 124 ? 5.137 0.292 -20.123 1.00 78.88 124 ALA A C 1
ATOM 981 O O . ALA A 1 124 ? 4.240 -0.393 -19.627 1.00 78.88 124 ALA A O 1
ATOM 982 N N . CYS A 1 125 ? 5.103 1.630 -20.100 1.00 78.50 125 CYS A N 1
ATOM 983 C CA . CYS A 1 125 ? 4.031 2.398 -19.456 1.00 78.50 125 CYS A CA 1
ATOM 984 C C . CYS A 1 125 ? 2.659 2.190 -20.113 1.00 78.50 125 CYS A C 1
ATOM 986 O O . CYS A 1 125 ? 1.656 2.168 -19.407 1.00 78.50 125 CYS A O 1
ATOM 988 N N . LYS A 1 126 ? 2.608 1.995 -21.437 1.00 81.44 126 LYS A N 1
ATOM 989 C CA . LYS A 1 126 ? 1.369 1.692 -22.180 1.00 81.44 126 LYS A CA 1
ATOM 990 C C . LYS A 1 126 ? 0.922 0.238 -22.049 1.00 81.44 126 LYS A C 1
ATOM 992 O O . LYS A 1 126 ? -0.273 -0.040 -22.059 1.00 81.44 126 LYS A O 1
ATOM 997 N N . LYS A 1 127 ? 1.869 -0.699 -21.937 1.00 78.62 127 LYS A N 1
ATOM 998 C CA . LYS A 1 127 ? 1.584 -2.132 -21.758 1.00 78.62 127 LYS A CA 1
ATOM 999 C C . LYS A 1 127 ? 1.016 -2.436 -20.364 1.00 78.62 127 LYS A C 1
ATOM 1001 O O . LYS A 1 127 ? 0.223 -3.361 -20.214 1.00 78.62 127 LYS A O 1
ATOM 1006 N N . SER A 1 128 ? 1.416 -1.663 -19.355 1.00 74.50 128 SER A N 1
ATOM 1007 C CA . SER A 1 128 ? 0.977 -1.823 -17.968 1.00 74.50 128 SER A CA 1
ATOM 1008 C C . SER A 1 128 ? -0.327 -1.075 -17.671 1.00 74.50 128 SER A C 1
ATOM 1010 O O . SER A 1 128 ? -0.355 0.149 -17.563 1.00 74.50 128 SER A O 1
ATOM 1012 N N . THR A 1 129 ? -1.413 -1.815 -17.442 1.00 68.62 129 THR A N 1
ATOM 1013 C CA . THR A 1 129 ? -2.691 -1.232 -16.984 1.00 68.62 129 THR A CA 1
ATOM 1014 C C . THR A 1 129 ? -2.710 -0.944 -15.478 1.00 68.62 129 THR A C 1
ATOM 1016 O O . THR A 1 129 ? -3.463 -0.094 -15.014 1.00 68.62 129 THR A O 1
ATOM 1019 N N . PHE A 1 130 ? -1.911 -1.666 -14.687 1.00 68.56 130 PHE A N 1
ATOM 1020 C CA . PHE A 1 130 ? -1.954 -1.576 -13.223 1.00 68.56 130 PHE A CA 1
ATOM 1021 C C . PHE A 1 130 ? -1.106 -0.420 -12.669 1.00 68.56 130 PHE A C 1
ATOM 1023 O O . PHE A 1 130 ? -1.506 0.249 -11.712 1.00 68.56 130 PHE A O 1
ATOM 1030 N N . GLY A 1 131 ? 0.039 -0.171 -13.304 1.00 68.44 131 GLY A N 1
ATOM 1031 C CA . GLY A 1 131 ? 1.003 0.853 -12.924 1.00 68.44 131 GLY A CA 1
ATOM 1032 C C . GLY A 1 131 ? 2.436 0.429 -13.231 1.00 68.44 131 GLY A C 1
ATOM 1033 O O . GLY A 1 131 ? 2.752 -0.761 -13.318 1.00 68.44 131 GLY A O 1
ATOM 1034 N N . VAL A 1 132 ? 3.311 1.412 -13.412 1.00 73.31 132 VAL A N 1
ATOM 1035 C CA . VAL A 1 132 ? 4.757 1.199 -13.511 1.00 73.31 132 VAL A CA 1
ATOM 1036 C C . VAL A 1 132 ? 5.409 2.105 -12.478 1.00 73.31 132 VAL A C 1
ATOM 1038 O O . VAL A 1 132 ? 5.138 3.305 -12.414 1.00 73.31 132 VAL A O 1
ATOM 1041 N N . VAL A 1 133 ? 6.252 1.519 -11.639 1.00 70.44 133 VAL A N 1
ATOM 1042 C CA . VAL A 1 133 ? 7.201 2.283 -10.832 1.00 70.44 133 VAL A CA 1
ATOM 1043 C C . VAL A 1 133 ? 8.379 2.566 -11.761 1.00 70.44 133 VAL A C 1
ATOM 1045 O O . VAL A 1 133 ? 8.824 1.653 -12.442 1.00 70.44 133 VAL A O 1
ATOM 1048 N N . CYS A 1 134 ? 8.880 3.794 -11.845 1.00 71.88 134 CYS A N 1
ATOM 1049 C CA . CYS A 1 134 ? 10.058 4.128 -12.655 1.00 71.88 134 CYS A CA 1
ATOM 1050 C C . CYS A 1 134 ? 11.036 4.997 -11.867 1.00 71.88 134 CYS A C 1
ATOM 1052 O O . CYS A 1 134 ? 10.664 5.622 -10.883 1.00 71.88 134 CYS A O 1
ATOM 1054 N N . HIS A 1 135 ? 12.315 4.937 -12.231 1.00 71.31 135 HIS A N 1
ATOM 1055 C CA . HIS A 1 135 ? 13.466 5.369 -11.428 1.00 71.31 135 HIS A CA 1
ATOM 1056 C C . HIS A 1 135 ? 14.586 5.666 -12.492 1.00 71.31 135 HIS A C 1
ATOM 1058 O O . HIS A 1 135 ? 14.601 4.947 -13.487 1.00 71.31 135 HIS A O 1
ATOM 1064 N N . PHE A 1 136 ? 15.421 6.736 -12.364 1.00 71.69 136 PHE A N 1
ATOM 1065 C CA . PHE A 1 136 ? 16.463 7.257 -13.320 1.00 71.69 136 PHE A CA 1
ATOM 1066 C C . PHE A 1 136 ? 17.944 7.465 -12.770 1.00 71.69 136 PHE A C 1
ATOM 1068 O O . PHE A 1 136 ? 18.172 8.431 -12.044 1.00 71.69 136 PHE A O 1
ATOM 1075 N N . TYR A 1 137 ? 18.975 6.646 -13.122 1.00 66.69 137 TYR A N 1
ATOM 1076 C CA . TYR A 1 137 ? 20.264 6.493 -12.377 1.00 66.69 137 TYR A CA 1
ATOM 1077 C C . TYR A 1 137 ? 21.557 7.008 -12.995 1.00 66.69 137 TYR A C 1
ATOM 1079 O O . TYR A 1 137 ? 21.659 7.341 -14.173 1.00 66.69 137 TYR A O 1
ATOM 1087 N N . ARG A 1 138 ? 22.582 7.022 -12.130 1.00 73.44 138 ARG A N 1
ATOM 1088 C CA . ARG A 1 138 ? 24.005 7.081 -12.464 1.00 73.44 138 ARG A CA 1
ATOM 1089 C C . ARG A 1 138 ? 24.754 6.083 -11.579 1.00 73.44 138 ARG A C 1
ATOM 1091 O O . ARG A 1 138 ? 24.668 6.184 -10.354 1.00 73.44 138 ARG A O 1
ATOM 1098 N N . ASP A 1 139 ? 25.559 5.206 -12.175 1.00 74.12 139 ASP A N 1
ATOM 1099 C CA . ASP A 1 139 ? 26.336 4.159 -11.477 1.00 74.12 139 ASP A CA 1
ATOM 1100 C C . ASP A 1 139 ? 27.264 4.685 -10.369 1.00 74.12 139 ASP A C 1
ATOM 1102 O O . AS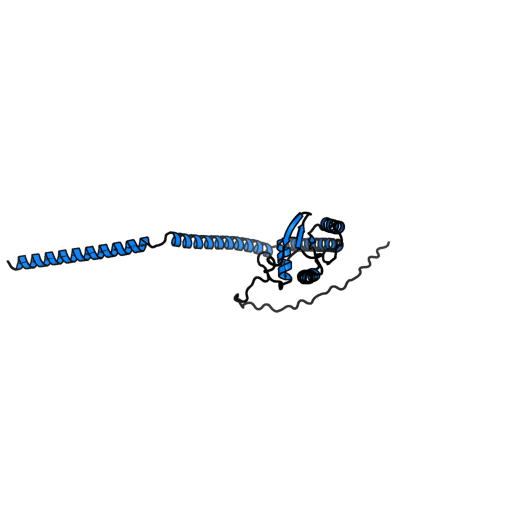P A 1 139 ? 27.629 3.970 -9.429 1.00 74.12 139 ASP A O 1
ATOM 1106 N N . SER A 1 140 ? 27.651 5.958 -10.478 1.00 75.69 140 SER A N 1
ATOM 1107 C CA . SER A 1 140 ? 28.524 6.667 -9.544 1.00 75.69 140 SER A CA 1
ATOM 1108 C C . SER A 1 140 ? 27.885 6.974 -8.185 1.00 75.69 140 SER A C 1
ATOM 1110 O O . SER A 1 140 ? 28.591 7.401 -7.272 1.00 75.69 140 SER A O 1
ATOM 1112 N N . THR A 1 141 ? 26.574 6.775 -8.017 1.00 74.25 141 THR A N 1
ATOM 1113 C CA . THR A 1 141 ? 25.844 7.186 -6.808 1.00 74.25 141 THR A CA 1
ATOM 1114 C C . THR A 1 141 ? 25.493 5.984 -5.927 1.00 74.25 141 THR A C 1
ATOM 1116 O O . THR A 1 141 ? 24.672 5.149 -6.284 1.00 74.25 141 THR A O 1
ATOM 1119 N N . PHE A 1 142 ? 26.078 5.899 -4.726 1.00 77.56 142 PHE A N 1
ATOM 1120 C CA . PHE A 1 142 ? 25.886 4.765 -3.803 1.00 77.56 142 PHE A CA 1
ATOM 1121 C C . PHE A 1 142 ? 24.411 4.484 -3.450 1.00 77.56 142 PHE A C 1
ATOM 1123 O O . PHE A 1 142 ? 23.993 3.330 -3.420 1.00 77.56 142 PHE A O 1
ATOM 1130 N N . ARG A 1 143 ? 23.611 5.542 -3.263 1.00 71.69 143 ARG A N 1
ATOM 1131 C CA . ARG A 1 143 ? 22.174 5.482 -2.928 1.00 71.69 143 ARG A CA 1
ATOM 1132 C C . ARG A 1 143 ? 21.332 4.707 -3.947 1.00 71.69 143 ARG A C 1
ATOM 1134 O O . ARG A 1 143 ? 20.354 4.075 -3.565 1.00 71.69 143 ARG A O 1
ATOM 1141 N N . CYS A 1 144 ? 21.737 4.715 -5.216 1.00 74.00 144 CYS A N 1
ATOM 1142 C CA . CYS A 1 144 ? 21.112 3.939 -6.284 1.00 74.00 144 CYS A CA 1
ATOM 1143 C C . CYS A 1 144 ? 21.104 2.444 -5.946 1.00 74.00 144 CYS A C 1
ATOM 1145 O O . CYS A 1 144 ? 20.045 1.828 -5.863 1.00 74.00 144 CYS A O 1
ATOM 1147 N N . LYS A 1 145 ? 22.282 1.922 -5.579 1.00 79.50 145 LYS A N 1
ATOM 1148 C CA . LYS A 1 145 ? 22.522 0.510 -5.247 1.00 79.50 145 LYS A CA 1
ATOM 1149 C C . LYS A 1 145 ? 21.711 0.031 -4.041 1.00 79.50 145 LYS A C 1
ATOM 1151 O O . LYS A 1 145 ? 21.383 -1.152 -3.959 1.00 79.50 145 LYS A O 1
ATOM 1156 N N . ILE A 1 146 ? 21.395 0.933 -3.105 1.00 78.88 146 ILE A N 1
ATOM 1157 C CA . ILE A 1 146 ? 20.497 0.638 -1.981 1.00 78.88 146 ILE A CA 1
ATOM 1158 C C . ILE A 1 146 ? 19.097 0.366 -2.521 1.00 78.88 146 ILE A C 1
ATOM 1160 O O . ILE A 1 146 ? 18.557 -0.712 -2.280 1.00 78.88 146 ILE A O 1
ATOM 1164 N N . ILE A 1 147 ? 18.525 1.298 -3.288 1.00 74.69 147 ILE A N 1
ATOM 1165 C CA . ILE A 1 147 ? 17.168 1.119 -3.801 1.00 74.69 147 ILE A CA 1
ATOM 1166 C C . ILE A 1 147 ? 17.119 -0.085 -4.764 1.00 74.69 147 ILE A C 1
ATOM 1168 O O . ILE A 1 147 ? 16.271 -0.950 -4.567 1.00 74.69 147 ILE A O 1
ATOM 1172 N N . ASP A 1 148 ? 18.062 -0.244 -5.701 1.00 75.75 148 ASP A N 1
ATOM 1173 C CA . ASP A 1 148 ? 18.115 -1.390 -6.637 1.00 75.75 148 ASP A CA 1
ATOM 1174 C C . ASP A 1 148 ? 18.057 -2.753 -5.911 1.00 75.75 148 ASP A C 1
ATOM 1176 O O . ASP A 1 148 ? 17.320 -3.659 -6.311 1.00 75.75 148 ASP A O 1
ATOM 1180 N N . LYS A 1 149 ? 18.744 -2.882 -4.765 1.00 81.19 149 LYS A N 1
ATOM 1181 C CA . LYS A 1 149 ? 18.685 -4.066 -3.885 1.00 81.19 149 LYS A CA 1
ATOM 1182 C C . LYS A 1 149 ? 17.283 -4.317 -3.311 1.00 81.19 149 LYS A C 1
ATOM 1184 O O . LYS A 1 149 ? 16.885 -5.474 -3.181 1.00 81.19 149 LYS A O 1
ATOM 1189 N N . HIS A 1 150 ? 16.532 -3.280 -2.944 1.00 79.38 150 HIS A N 1
ATOM 1190 C CA . HIS A 1 150 ? 15.151 -3.431 -2.463 1.00 79.38 150 HIS A CA 1
ATOM 1191 C C . HIS A 1 150 ? 14.173 -3.743 -3.601 1.00 79.38 150 HIS A C 1
ATOM 1193 O O . HIS A 1 150 ? 13.285 -4.577 -3.436 1.00 79.38 150 HIS A O 1
ATOM 1199 N N . LEU A 1 151 ? 14.372 -3.141 -4.769 1.00 74.31 151 LEU A N 1
ATOM 1200 C CA . LEU A 1 151 ? 13.523 -3.326 -5.945 1.00 74.31 151 LEU A CA 1
ATOM 1201 C C . LEU A 1 151 ? 13.660 -4.711 -6.565 1.00 74.31 151 LEU A C 1
ATOM 1203 O O . LEU A 1 151 ? 12.655 -5.342 -6.880 1.00 74.31 151 LEU A O 1
ATOM 1207 N N . SER A 1 152 ? 14.891 -5.218 -6.654 1.00 73.44 152 SER A N 1
ATOM 1208 C CA . SER A 1 152 ? 15.172 -6.599 -7.050 1.00 73.44 152 SER A CA 1
ATOM 1209 C C . SER A 1 152 ? 14.469 -7.602 -6.123 1.00 73.44 152 SER A C 1
ATOM 1211 O O . SER A 1 152 ? 13.884 -8.575 -6.594 1.00 73.44 152 SER A O 1
ATOM 1213 N N . ARG A 1 153 ? 14.429 -7.331 -4.808 1.00 74.56 153 ARG A N 1
ATOM 1214 C CA . ARG A 1 153 ? 13.708 -8.165 -3.825 1.00 74.56 153 ARG A CA 1
ATOM 1215 C C . ARG A 1 153 ? 12.184 -8.078 -3.933 1.00 74.56 153 ARG A C 1
ATOM 1217 O O . ARG A 1 153 ? 11.519 -9.043 -3.568 1.00 74.56 153 ARG A O 1
ATOM 1224 N N . LEU A 1 154 ? 11.649 -6.948 -4.393 1.00 68.50 154 LEU A N 1
ATOM 1225 C CA . LEU A 1 154 ? 10.215 -6.740 -4.625 1.00 68.50 154 LEU A CA 1
ATOM 1226 C C . LEU A 1 154 ? 9.764 -7.156 -6.042 1.00 68.50 154 LEU A C 1
ATOM 1228 O O . LEU A 1 154 ? 8.565 -7.232 -6.291 1.00 68.50 154 LEU A O 1
ATOM 1232 N N . GLY A 1 155 ? 10.695 -7.424 -6.966 1.00 59.81 155 GLY A N 1
ATOM 1233 C CA . GLY A 1 155 ? 10.389 -7.747 -8.365 1.00 59.81 155 GLY A CA 1
ATOM 1234 C C . GLY A 1 155 ? 9.850 -6.554 -9.165 1.00 59.81 155 GLY A C 1
ATOM 1235 O O . GLY A 1 155 ? 8.921 -6.711 -9.952 1.00 59.81 155 GLY A O 1
ATOM 1236 N N . ILE A 1 156 ? 10.371 -5.346 -8.938 1.00 60.34 156 ILE A N 1
ATOM 1237 C CA . ILE A 1 156 ? 9.865 -4.113 -9.567 1.00 60.34 156 ILE A CA 1
ATOM 1238 C C . ILE A 1 156 ? 10.926 -3.553 -10.534 1.00 60.34 156 ILE A C 1
ATOM 1240 O O . ILE A 1 156 ? 12.092 -3.468 -10.165 1.00 60.34 156 ILE A O 1
ATOM 1244 N N . ILE A 1 157 ? 10.535 -3.164 -11.756 1.00 45.00 157 ILE A N 1
ATOM 1245 C CA . ILE A 1 157 ? 11.385 -2.574 -12.820 1.00 45.00 157 ILE A CA 1
ATOM 1246 C C . ILE A 1 157 ? 11.700 -1.108 -12.508 1.00 45.00 157 ILE A C 1
ATOM 1248 O O . ILE A 1 157 ? 10.790 -0.293 -12.600 1.00 45.00 157 ILE A O 1
ATOM 1252 N N . VAL A 1 158 ? 12.925 -0.726 -12.121 1.00 35.03 158 VAL A N 1
ATOM 1253 C CA . VAL A 1 158 ? 13.158 0.658 -11.654 1.00 35.03 158 VAL A CA 1
ATOM 1254 C C . VAL A 1 158 ? 14.649 1.046 -11.562 1.00 35.03 158 VAL A C 1
ATOM 1256 O O . VAL A 1 158 ? 15.406 0.381 -10.875 1.00 35.03 158 VAL A O 1
ATOM 1259 N N . ILE A 1 159 ? 15.070 2.188 -12.126 1.00 36.09 159 ILE A N 1
ATOM 1260 C CA . ILE A 1 159 ? 16.479 2.520 -12.400 1.00 36.09 159 ILE A CA 1
ATOM 1261 C C . ILE A 1 159 ? 16.922 3.960 -11.907 1.00 36.09 159 ILE A C 1
ATOM 1263 O O . ILE A 1 159 ? 17.311 4.705 -12.773 1.00 36.09 159 ILE A O 1
ATOM 1267 N N . PRO A 1 160 ? 16.988 4.347 -10.591 1.00 33.47 160 PRO A N 1
ATOM 1268 C CA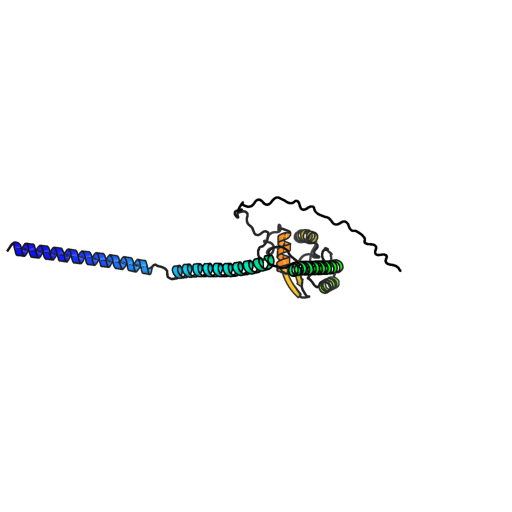 . PRO A 1 160 ? 17.126 5.639 -9.750 1.00 33.47 160 PRO A CA 1
ATOM 1269 C C . PRO A 1 160 ? 16.374 7.053 -9.628 1.00 33.47 160 PRO A C 1
ATOM 1271 O O . PRO A 1 160 ? 17.049 8.058 -9.435 1.00 33.47 160 PRO A O 1
ATOM 1274 N N . THR A 1 161 ? 15.022 7.222 -9.589 1.00 52.97 161 THR A N 1
ATOM 1275 C CA . THR A 1 161 ? 14.189 8.392 -9.076 1.00 52.97 161 THR A CA 1
ATOM 1276 C C . THR A 1 161 ? 12.694 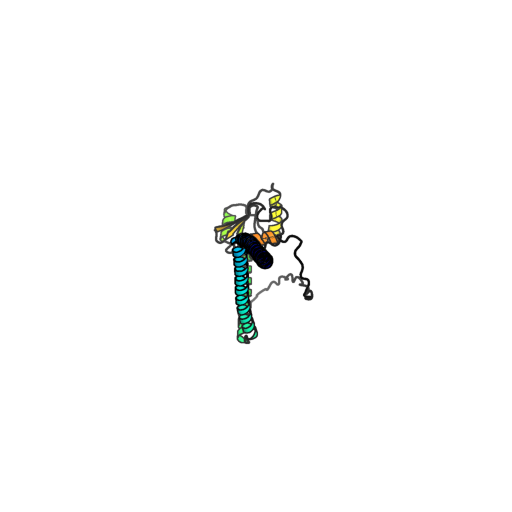8.013 -9.091 1.00 52.97 161 THR A C 1
ATOM 1278 O O . THR A 1 161 ? 12.092 8.035 -10.159 1.00 52.97 161 THR A O 1
ATOM 1281 N N . LEU A 1 162 ? 12.096 7.636 -7.957 1.00 62.72 162 LEU A N 1
ATOM 1282 C CA . LEU A 1 162 ? 10.815 6.907 -7.904 1.00 62.72 162 LEU A CA 1
ATOM 1283 C C . LEU A 1 162 ? 9.592 7.745 -8.346 1.00 62.72 162 LEU A C 1
ATOM 1285 O O . LEU A 1 162 ? 8.918 8.374 -7.531 1.00 62.72 162 LEU A O 1
ATOM 1289 N N . ILE A 1 163 ? 9.283 7.720 -9.644 1.00 67.88 163 ILE A N 1
ATOM 1290 C CA . ILE A 1 163 ? 8.050 8.241 -10.244 1.00 67.88 163 ILE A CA 1
ATOM 1291 C C . ILE A 1 163 ? 7.037 7.098 -10.321 1.00 67.88 163 ILE A C 1
ATOM 1293 O O . ILE A 1 163 ? 7.313 6.048 -10.903 1.00 67.88 163 ILE A O 1
ATOM 1297 N N . LEU A 1 164 ? 5.862 7.306 -9.732 1.00 68.44 164 LEU A N 1
ATOM 1298 C CA . LEU A 1 164 ? 4.783 6.326 -9.698 1.00 68.44 164 LEU A CA 1
ATOM 1299 C C . LEU A 1 164 ? 3.781 6.693 -10.797 1.00 68.44 164 LEU A C 1
ATOM 1301 O O . LEU A 1 164 ? 3.158 7.753 -10.730 1.00 68.44 164 LEU A O 1
ATOM 1305 N N . VAL A 1 165 ? 3.655 5.849 -11.824 1.00 70.25 165 VAL A N 1
ATOM 1306 C CA . VAL A 1 165 ? 2.788 6.093 -12.989 1.00 70.25 165 VAL A CA 1
ATOM 1307 C C . VAL A 1 165 ? 1.614 5.121 -12.977 1.00 70.25 165 VAL A C 1
ATOM 1309 O O . VAL A 1 165 ? 1.807 3.912 -12.831 1.00 70.25 165 VAL A O 1
ATOM 1312 N N . LYS A 1 166 ? 0.397 5.637 -13.174 1.00 74.12 166 LYS A N 1
ATOM 1313 C CA . LYS A 1 166 ? -0.835 4.850 -13.305 1.00 74.12 166 LYS A CA 1
ATOM 1314 C C . LYS A 1 166 ? -1.721 5.452 -14.388 1.00 74.12 166 LYS A C 1
ATOM 1316 O O . LYS A 1 166 ? -1.897 6.665 -14.425 1.00 74.12 166 LYS A O 1
ATOM 1321 N N . ASN A 1 167 ? -2.299 4.614 -15.250 1.00 71.06 167 ASN A N 1
ATOM 1322 C CA . ASN A 1 167 ? -3.162 5.048 -16.358 1.00 71.06 167 ASN A CA 1
ATOM 1323 C C . ASN A 1 167 ? -2.521 6.172 -17.204 1.00 71.06 167 ASN A C 1
ATOM 1325 O O . ASN A 1 167 ? -3.143 7.205 -17.435 1.00 71.06 167 ASN A O 1
ATOM 1329 N N . GLU A 1 168 ? -1.252 5.998 -17.592 1.00 69.00 168 GLU A N 1
ATOM 1330 C CA . GLU A 1 168 ? -0.439 6.981 -18.339 1.00 69.00 168 GLU A CA 1
ATOM 1331 C C . GLU A 1 168 ? -0.167 8.327 -17.619 1.00 69.00 168 GLU A C 1
ATOM 1333 O O . GLU A 1 168 ? 0.504 9.196 -18.174 1.00 69.00 168 GLU A O 1
ATOM 1338 N N . GLN A 1 169 ? -0.616 8.506 -16.371 1.00 68.69 169 GLN A N 1
ATOM 1339 C CA . GLN A 1 169 ? -0.425 9.728 -15.583 1.00 68.69 169 GLN A CA 1
ATOM 1340 C C . GLN A 1 169 ? 0.560 9.517 -14.427 1.00 68.69 169 GLN A C 1
ATOM 1342 O O . GLN A 1 169 ? 0.584 8.467 -13.786 1.00 68.69 169 GLN A O 1
ATOM 1347 N N . VAL A 1 170 ? 1.367 10.540 -14.130 1.00 73.25 170 VAL A N 1
ATOM 1348 C CA . VAL A 1 170 ? 2.218 10.565 -12.931 1.00 73.25 170 VAL A CA 1
ATOM 1349 C C . VAL A 1 170 ? 1.332 10.799 -11.709 1.00 73.25 170 VAL A C 1
ATOM 1351 O O . VAL A 1 170 ? 0.736 11.865 -11.575 1.00 73.25 170 VAL A O 1
ATOM 1354 N N . CYS A 1 171 ? 1.251 9.810 -10.823 1.00 68.81 171 CYS A N 1
ATOM 1355 C CA . CYS A 1 171 ? 0.441 9.863 -9.607 1.00 68.81 171 CYS A CA 1
ATOM 1356 C C . CYS A 1 171 ? 1.223 10.325 -8.379 1.00 68.81 171 CYS A C 1
ATOM 1358 O O . CYS A 1 171 ? 0.640 10.945 -7.496 1.00 68.81 171 CYS A O 1
ATOM 1360 N N . ASP A 1 172 ? 2.520 10.022 -8.312 1.00 70.62 172 ASP A N 1
ATOM 1361 C CA . ASP A 1 172 ? 3.378 10.403 -7.189 1.00 70.62 172 ASP A CA 1
ATOM 1362 C C . ASP A 1 172 ? 4.850 10.463 -7.634 1.00 70.62 172 ASP A C 1
ATOM 1364 O O . ASP A 1 172 ? 5.234 9.906 -8.671 1.00 70.62 172 ASP A O 1
ATOM 1368 N N . ARG A 1 173 ? 5.687 11.137 -6.845 1.00 65.19 173 ARG A N 1
ATOM 1369 C CA . ARG A 1 173 ? 7.134 11.221 -7.043 1.00 65.19 173 ARG A CA 1
ATOM 1370 C C . ARG A 1 173 ? 7.837 11.258 -5.690 1.00 65.19 173 ARG A C 1
ATOM 1372 O O . ARG A 1 173 ? 7.914 12.306 -5.057 1.00 65.19 173 ARG A O 1
ATOM 1379 N N . ILE A 1 174 ? 8.448 10.141 -5.321 1.00 66.44 174 ILE A N 1
ATOM 1380 C CA . ILE A 1 174 ? 9.306 10.039 -4.141 1.00 66.44 174 ILE A CA 1
ATOM 1381 C C . ILE A 1 174 ? 10.690 10.586 -4.529 1.00 66.44 174 ILE A C 1
ATOM 1383 O O . ILE A 1 174 ? 11.402 10.002 -5.353 1.00 66.44 174 ILE A O 1
ATOM 1387 N N . ILE A 1 175 ? 11.056 11.740 -3.964 1.00 61.56 175 ILE A N 1
ATOM 1388 C CA . ILE A 1 175 ? 12.362 12.384 -4.156 1.00 61.56 175 ILE A CA 1
ATOM 1389 C C . ILE A 1 175 ? 13.202 12.161 -2.895 1.00 61.56 175 ILE A C 1
ATOM 1391 O O . ILE A 1 175 ? 12.851 12.638 -1.823 1.00 61.56 175 ILE A O 1
ATOM 1395 N N . GLY A 1 176 ? 14.341 11.480 -3.029 1.00 57.44 176 GLY A N 1
ATOM 1396 C CA . GLY A 1 176 ? 15.224 11.197 -1.894 1.00 57.44 176 GLY A CA 1
ATOM 1397 C C . GLY A 1 176 ? 14.660 10.139 -0.939 1.00 57.44 176 GLY A C 1
ATOM 1398 O O . GLY A 1 176 ? 13.910 9.258 -1.356 1.00 57.44 176 GLY A O 1
ATOM 1399 N N . PHE A 1 177 ? 15.067 10.214 0.331 1.00 60.12 177 PHE A N 1
ATOM 1400 C CA . PHE A 1 177 ? 14.708 9.246 1.378 1.00 60.12 177 PHE A CA 1
ATOM 1401 C C . PHE A 1 177 ? 13.813 9.837 2.473 1.00 60.12 177 PHE A C 1
ATOM 1403 O O . PHE A 1 177 ? 13.427 9.108 3.378 1.00 60.12 177 PHE A O 1
ATOM 1410 N N . ASP A 1 178 ? 13.462 11.124 2.410 1.00 64.00 178 ASP A N 1
ATOM 1411 C CA . ASP A 1 178 ? 12.670 11.803 3.450 1.00 64.00 178 ASP A CA 1
ATOM 1412 C C . ASP A 1 178 ? 11.299 11.124 3.628 1.00 64.00 178 ASP A C 1
ATOM 1414 O O . ASP A 1 178 ? 10.927 10.728 4.733 1.00 64.00 178 ASP A O 1
ATOM 1418 N N . ASP A 1 179 ? 10.643 10.816 2.508 1.00 60.69 179 ASP A N 1
ATOM 1419 C CA . ASP A 1 179 ? 9.420 10.007 2.388 1.00 60.69 179 ASP A CA 1
ATOM 1420 C C . ASP A 1 179 ? 9.557 8.534 2.839 1.00 60.69 179 ASP A C 1
ATOM 1422 O O . ASP A 1 179 ? 8.557 7.822 2.948 1.00 60.69 179 ASP A O 1
ATOM 1426 N N . LEU A 1 180 ? 10.785 8.061 3.075 1.00 62.06 180 LEU A N 1
ATOM 1427 C CA . LEU A 1 180 ? 11.128 6.708 3.535 1.00 62.06 180 LEU A CA 1
ATOM 1428 C C . LEU A 1 180 ? 11.713 6.704 4.964 1.00 62.06 180 LEU A C 1
ATOM 1430 O O . LEU A 1 180 ? 12.192 5.669 5.420 1.00 62.06 180 LEU A O 1
ATOM 1434 N N . GLY A 1 181 ? 11.662 7.838 5.678 1.00 63.28 181 GLY A N 1
ATOM 1435 C CA . GLY A 1 181 ? 12.166 7.988 7.053 1.00 63.28 181 GLY A CA 1
ATOM 1436 C C . GLY A 1 181 ? 13.398 8.892 7.207 1.00 63.28 181 GLY A C 1
ATOM 1437 O O . GLY A 1 181 ? 13.907 9.039 8.315 1.00 63.28 181 GLY A O 1
ATOM 1438 N N . GLY A 1 182 ? 13.883 9.513 6.127 1.00 63.50 182 GLY A N 1
ATOM 1439 C CA . GLY A 1 182 ? 14.996 10.475 6.148 1.00 63.50 182 GLY A CA 1
ATOM 1440 C C . GLY A 1 182 ? 16.389 9.860 6.317 1.00 63.50 182 GLY A C 1
ATOM 1441 O O . GLY A 1 182 ? 17.355 10.587 6.548 1.00 63.50 182 GLY A O 1
ATOM 1442 N N . HIS A 1 183 ? 16.517 8.536 6.212 1.00 66.81 183 HIS A N 1
ATOM 1443 C CA . HIS A 1 183 ? 17.780 7.819 6.377 1.00 66.81 183 HIS A CA 1
ATOM 1444 C C . HIS A 1 183 ? 17.936 6.662 5.382 1.00 66.81 183 HIS A C 1
ATOM 1446 O O . HIS A 1 183 ? 16.958 6.047 4.961 1.00 66.81 183 HIS A O 1
ATOM 1452 N N . ASP A 1 184 ? 19.186 6.318 5.069 1.00 62.75 184 ASP A N 1
ATOM 1453 C CA . ASP A 1 184 ? 19.535 5.315 4.053 1.00 62.75 184 ASP A CA 1
ATOM 1454 C C . ASP A 1 184 ? 19.201 3.849 4.472 1.00 62.75 184 ASP A C 1
ATOM 1456 O O . ASP A 1 184 ? 19.256 2.952 3.636 1.00 62.75 184 ASP A O 1
ATOM 1460 N N . GLU A 1 185 ? 18.821 3.596 5.737 1.00 70.88 185 GLU A N 1
ATOM 1461 C CA . GLU A 1 185 ? 18.520 2.265 6.318 1.00 70.88 185 GLU A CA 1
ATOM 1462 C C . GLU A 1 185 ? 17.016 2.074 6.628 1.00 70.88 185 GLU A C 1
ATOM 1464 O O . GLU A 1 185 ? 16.589 2.152 7.778 1.00 70.88 185 GLU A O 1
ATOM 1469 N N . PHE A 1 186 ? 16.190 1.834 5.608 1.00 76.19 186 PHE A N 1
ATOM 1470 C CA . PHE A 1 186 ? 14.737 1.593 5.731 1.00 76.19 186 PHE A CA 1
ATOM 1471 C C . PHE A 1 186 ? 14.372 0.145 5.360 1.00 76.19 186 PHE A C 1
ATOM 1473 O O . PHE A 1 186 ? 15.059 -0.522 4.575 1.00 76.19 186 PHE A O 1
ATOM 1480 N N . SER A 1 187 ? 13.276 -0.383 5.913 1.00 81.50 187 SER A N 1
ATOM 1481 C CA . SER A 1 187 ? 12.857 -1.750 5.611 1.00 81.50 187 SER A CA 1
ATOM 1482 C C . SER A 1 187 ? 12.259 -1.878 4.206 1.00 81.50 187 SER A C 1
ATOM 1484 O O . SER A 1 187 ? 11.760 -0.935 3.593 1.00 81.50 187 SER A O 1
ATOM 1486 N N . THR A 1 188 ? 12.262 -3.105 3.675 1.00 81.50 188 THR A N 1
ATOM 1487 C CA . THR A 1 188 ? 11.598 -3.377 2.384 1.00 81.50 188 THR A CA 1
ATOM 1488 C C . THR A 1 188 ? 10.080 -3.192 2.490 1.00 81.50 188 THR A C 1
ATOM 1490 O O . THR A 1 188 ? 9.460 -2.776 1.519 1.00 81.50 188 THR A O 1
ATOM 1493 N N . ALA A 1 189 ? 9.508 -3.413 3.682 1.00 83.44 189 ALA A N 1
ATOM 1494 C CA . ALA A 1 189 ? 8.099 -3.167 3.969 1.00 83.44 189 ALA A CA 1
ATOM 1495 C C . ALA A 1 189 ? 7.762 -1.664 3.991 1.00 83.44 189 ALA A C 1
ATOM 1497 O O . ALA A 1 189 ? 6.669 -1.290 3.581 1.00 83.44 189 ALA A O 1
ATOM 1498 N N . MET A 1 190 ? 8.689 -0.796 4.415 1.00 81.75 190 MET A N 1
ATOM 1499 C CA . MET A 1 190 ? 8.521 0.663 4.369 1.00 81.75 190 MET A CA 1
ATOM 1500 C C . MET A 1 190 ? 8.458 1.184 2.927 1.00 81.75 190 MET A C 1
ATOM 1502 O O . MET A 1 190 ? 7.578 1.976 2.589 1.00 81.75 190 MET A O 1
ATOM 1506 N N . LEU A 1 191 ? 9.340 0.688 2.048 1.00 81.19 191 LEU A N 1
ATOM 1507 C CA . LEU A 1 191 ? 9.288 1.011 0.618 1.00 81.19 191 LEU A CA 1
ATOM 1508 C C . LEU A 1 191 ? 8.009 0.469 -0.039 1.00 81.19 191 LEU A C 1
ATOM 1510 O O . LEU A 1 191 ? 7.346 1.196 -0.773 1.00 81.19 191 LEU A O 1
ATOM 1514 N N . GLU A 1 192 ? 7.642 -0.782 0.250 1.00 82.50 192 GLU A N 1
ATOM 1515 C CA . GLU A 1 192 ? 6.395 -1.397 -0.218 1.00 82.50 192 GLU A CA 1
ATOM 1516 C C . GLU A 1 192 ? 5.172 -0.560 0.205 1.00 82.50 192 GLU A C 1
ATOM 1518 O O . GLU A 1 192 ? 4.383 -0.140 -0.640 1.00 82.50 192 GLU A O 1
ATOM 1523 N N . TRP A 1 193 ? 5.073 -0.207 1.489 1.00 87.88 193 TRP A N 1
ATOM 1524 C CA . TRP A 1 193 ? 4.031 0.670 2.024 1.00 87.88 193 TRP A CA 1
ATOM 1525 C C . TRP A 1 193 ? 3.976 2.023 1.291 1.00 87.88 193 TRP A C 1
ATOM 1527 O O . TRP A 1 193 ? 2.904 2.444 0.855 1.00 87.88 193 TRP A O 1
ATOM 1537 N N . ARG A 1 194 ? 5.118 2.687 1.055 1.00 83.19 194 ARG A N 1
ATOM 1538 C CA . ARG A 1 194 ? 5.143 3.996 0.372 1.00 83.19 194 ARG A CA 1
ATOM 1539 C C . ARG A 1 194 ? 4.708 3.905 -1.099 1.00 83.19 194 ARG A C 1
ATOM 1541 O O . ARG A 1 194 ? 4.029 4.814 -1.582 1.00 83.19 194 ARG A O 1
ATOM 1548 N N . LEU A 1 195 ? 5.031 2.809 -1.794 1.00 82.31 195 LEU A N 1
ATOM 1549 C CA . LEU A 1 195 ? 4.534 2.510 -3.148 1.00 82.31 195 LEU A CA 1
ATOM 1550 C C . LEU A 1 195 ? 3.028 2.178 -3.157 1.00 82.31 195 LEU A C 1
ATOM 1552 O O . LEU A 1 195 ? 2.317 2.519 -4.108 1.00 82.31 195 LEU A O 1
ATOM 1556 N N . ALA A 1 196 ? 2.530 1.546 -2.091 1.00 84.69 196 ALA A N 1
ATOM 1557 C CA . ALA A 1 196 ? 1.115 1.238 -1.899 1.00 84.69 196 ALA A CA 1
ATOM 1558 C C . ALA A 1 196 ? 0.268 2.496 -1.658 1.00 84.69 196 ALA A C 1
ATOM 1560 O O . ALA A 1 196 ? -0.818 2.614 -2.227 1.00 84.69 196 ALA A O 1
ATOM 1561 N N . VAL A 1 197 ? 0.791 3.472 -0.901 1.00 84.06 197 VAL A N 1
ATOM 1562 C CA . VAL A 1 197 ? 0.206 4.821 -0.754 1.00 84.06 197 VAL A CA 1
ATOM 1563 C C . VAL A 1 197 ? 0.008 5.480 -2.126 1.00 84.06 197 VAL A C 1
ATOM 1565 O O . VAL A 1 197 ? -1.067 6.013 -2.400 1.00 84.06 197 VAL A O 1
ATOM 1568 N N . GLY A 1 198 ? 0.980 5.334 -3.035 1.00 77.69 198 GLY A N 1
ATOM 1569 C CA . GLY A 1 198 ? 0.874 5.756 -4.439 1.00 77.69 198 GLY A CA 1
ATOM 1570 C C . GLY A 1 198 ? -0.057 4.909 -5.323 1.00 77.69 198 GLY A C 1
ATOM 1571 O O . GLY A 1 198 ? -0.265 5.234 -6.490 1.00 77.69 198 GLY A O 1
ATOM 1572 N N . ARG A 1 199 ? -0.637 3.824 -4.790 1.00 80.62 199 ARG A N 1
ATOM 1573 C CA . ARG A 1 199 ? -1.588 2.907 -5.452 1.00 80.62 199 ARG A CA 1
ATOM 1574 C C . ARG A 1 199 ? -1.075 2.256 -6.746 1.00 80.62 199 ARG A C 1
ATOM 1576 O O . ARG A 1 199 ? -1.892 1.911 -7.605 1.00 80.62 199 ARG A O 1
ATOM 1583 N N . VAL A 1 200 ? 0.241 2.078 -6.883 1.00 77.69 200 VAL A N 1
ATOM 1584 C CA . VAL A 1 200 ? 0.894 1.425 -8.043 1.00 77.69 200 VAL A CA 1
ATOM 1585 C C . VAL A 1 200 ? 1.360 -0.008 -7.773 1.00 77.69 200 VAL A C 1
ATOM 1587 O O . VAL A 1 200 ? 1.731 -0.711 -8.709 1.00 77.69 200 VAL A O 1
ATOM 1590 N N . ILE A 1 201 ? 1.312 -0.462 -6.517 1.00 79.94 201 ILE A N 1
ATOM 1591 C CA . ILE A 1 201 ? 1.463 -1.877 -6.155 1.00 79.94 201 ILE A CA 1
ATOM 1592 C C . ILE A 1 201 ? 0.232 -2.374 -5.386 1.00 79.94 201 ILE A C 1
ATOM 1594 O O . ILE A 1 201 ? -0.511 -1.577 -4.810 1.00 79.94 201 ILE A O 1
ATOM 1598 N N . GLN A 1 202 ? 0.014 -3.691 -5.369 1.00 77.31 202 GLN A N 1
ATOM 1599 C CA . GLN A 1 202 ? -0.986 -4.318 -4.505 1.00 77.31 202 GLN A CA 1
ATOM 1600 C C . GLN A 1 202 ? -0.340 -4.641 -3.155 1.00 77.31 202 GLN A C 1
ATOM 1602 O O . GLN A 1 202 ? 0.679 -5.322 -3.115 1.00 77.31 202 GLN A O 1
ATOM 1607 N N . TYR A 1 203 ? -0.942 -4.163 -2.068 1.00 83.25 203 TYR A N 1
ATOM 1608 C CA . TYR A 1 203 ? -0.411 -4.272 -0.709 1.00 83.25 203 TYR A CA 1
ATOM 1609 C C . TYR A 1 203 ? -1.440 -4.913 0.218 1.00 83.25 203 TYR A C 1
ATOM 1611 O O . TYR A 1 203 ? -2.637 -4.664 0.081 1.00 83.25 203 TYR A O 1
ATOM 1619 N N . SER A 1 204 ? -0.971 -5.753 1.139 1.00 78.56 204 SER A N 1
ATOM 1620 C CA . SER A 1 204 ? -1.807 -6.529 2.065 1.00 78.56 204 SER A CA 1
ATOM 1621 C C . SER A 1 204 ? -1.780 -6.021 3.512 1.00 78.56 204 SER A C 1
ATOM 1623 O O . SER A 1 204 ? -2.470 -6.590 4.357 1.00 78.56 204 SER A O 1
ATOM 1625 N N . GLY A 1 205 ? -0.986 -4.986 3.807 1.00 79.06 205 GLY A N 1
ATOM 1626 C CA . GLY A 1 205 ? -0.906 -4.355 5.126 1.00 79.06 205 GLY A CA 1
ATOM 1627 C C . GLY A 1 205 ? -1.821 -3.137 5.280 1.00 79.06 205 GLY A C 1
ATOM 1628 O O . GLY A 1 205 ? -2.524 -2.732 4.354 1.00 79.06 205 GLY A O 1
ATOM 1629 N N . ASP A 1 206 ? -1.778 -2.524 6.463 1.00 79.94 206 ASP A N 1
ATOM 1630 C CA . ASP A 1 206 ? -2.491 -1.278 6.744 1.00 79.94 206 ASP A CA 1
ATOM 1631 C C . ASP A 1 206 ? -1.781 -0.086 6.079 1.00 79.94 206 ASP A C 1
ATOM 1633 O O . ASP A 1 206 ? -0.620 0.213 6.349 1.00 79.94 206 ASP A O 1
ATOM 1637 N N . ILE A 1 207 ? -2.492 0.609 5.193 1.00 82.06 207 ILE A N 1
ATOM 1638 C CA . ILE A 1 207 ? -1.979 1.776 4.467 1.00 82.06 207 ILE A CA 1
ATOM 1639 C C . ILE A 1 207 ? -1.906 3.038 5.345 1.00 82.06 207 ILE A C 1
ATOM 1641 O O . ILE A 1 207 ? -1.241 4.002 4.976 1.00 82.06 207 ILE A O 1
ATOM 1645 N N . THR A 1 208 ? -2.566 3.048 6.508 1.00 80.19 208 THR A N 1
ATOM 1646 C CA . THR A 1 208 ? -2.628 4.204 7.418 1.00 80.19 208 THR A CA 1
ATOM 1647 C C . THR A 1 208 ? -1.457 4.273 8.402 1.00 80.19 208 THR A C 1
ATOM 1649 O O . THR A 1 208 ? -1.175 5.348 8.930 1.00 80.19 208 THR A O 1
ATOM 1652 N N . MET A 1 209 ? -0.737 3.164 8.612 1.00 76.62 209 MET A N 1
ATOM 1653 C CA . MET A 1 209 ? 0.387 3.071 9.550 1.00 76.62 209 MET A CA 1
ATOM 1654 C C . MET A 1 209 ? 1.682 2.623 8.844 1.00 76.62 209 MET A C 1
ATOM 1656 O O . MET A 1 209 ? 1.744 1.488 8.372 1.00 76.62 209 MET A O 1
ATOM 1660 N N . PRO A 1 210 ? 2.747 3.452 8.803 1.00 80.75 210 PRO A N 1
ATOM 1661 C CA . PRO A 1 210 ? 4.032 3.042 8.238 1.00 80.75 210 PRO A CA 1
ATOM 1662 C C . PRO A 1 210 ? 4.705 1.977 9.125 1.00 80.75 210 PRO A C 1
ATOM 1664 O O . PRO A 1 210 ? 4.837 2.208 10.334 1.00 80.75 210 PRO A O 1
ATOM 1667 N N . PRO A 1 211 ? 5.195 0.853 8.568 1.00 78.44 211 PRO A N 1
ATOM 1668 C CA . PRO A 1 211 ? 5.657 -0.295 9.357 1.00 78.44 211 PRO A CA 1
ATOM 1669 C C . PRO A 1 211 ? 6.867 -0.000 10.259 1.00 78.44 211 PRO A C 1
ATOM 1671 O O . PRO A 1 211 ? 6.961 -0.561 11.349 1.00 78.44 211 PRO A O 1
ATOM 1674 N N . ASP A 1 212 ? 7.753 0.916 9.857 1.00 68.00 212 ASP A N 1
ATOM 1675 C CA . ASP A 1 212 ? 8.979 1.243 10.605 1.00 68.00 212 ASP A CA 1
ATOM 1676 C C . ASP A 1 212 ? 8.775 2.387 11.629 1.00 68.00 212 ASP A C 1
ATOM 1678 O O . ASP A 1 212 ? 9.695 2.749 12.362 1.00 68.00 212 ASP A O 1
ATOM 1682 N N . SER A 1 213 ? 7.570 2.969 11.723 1.00 61.41 213 SER A N 1
ATOM 1683 C CA . SER A 1 213 ? 7.299 4.148 12.573 1.00 61.41 213 SER A CA 1
ATOM 1684 C C . SER A 1 213 ? 7.063 3.836 14.065 1.00 61.41 213 SER A C 1
ATOM 1686 O O . SER A 1 213 ? 6.972 4.746 14.897 1.00 61.41 213 SER A O 1
ATOM 1688 N N . ALA A 1 214 ? 7.008 2.555 14.436 1.00 48.25 214 ALA A N 1
ATOM 1689 C CA . ALA A 1 214 ? 6.832 2.111 15.815 1.00 48.25 214 ALA A CA 1
ATOM 1690 C C . ALA A 1 214 ? 8.142 2.209 16.623 1.00 48.25 214 ALA A C 1
ATOM 1692 O O . ALA A 1 214 ? 8.990 1.316 16.589 1.00 48.25 214 ALA A O 1
ATOM 1693 N N . LYS A 1 215 ? 8.288 3.273 17.425 1.00 44.41 215 LYS A N 1
ATOM 1694 C CA . LYS A 1 215 ? 9.365 3.367 18.428 1.00 44.41 215 LYS A CA 1
ATOM 1695 C C . LYS A 1 215 ? 9.286 2.197 19.432 1.00 44.41 215 LYS A C 1
ATOM 1697 O O . LYS A 1 215 ? 8.181 1.821 19.835 1.00 44.41 215 LYS A O 1
ATOM 1702 N N . PRO A 1 216 ? 10.424 1.653 19.906 1.00 42.06 216 PRO A N 1
ATOM 1703 C CA . PRO A 1 216 ? 10.428 0.561 20.876 1.00 42.06 216 PRO A CA 1
ATOM 1704 C C . PRO A 1 216 ? 9.938 1.058 22.245 1.00 42.06 216 PRO A C 1
ATOM 1706 O O . PRO A 1 216 ? 10.671 1.728 22.969 1.00 42.06 216 PRO A O 1
ATOM 1709 N N . GLY A 1 217 ? 8.688 0.745 22.597 1.00 50.88 217 GLY A N 1
ATOM 1710 C CA . GLY A 1 217 ? 8.112 1.160 23.883 1.00 50.88 217 GLY A CA 1
ATOM 1711 C C . GLY A 1 217 ? 6.601 0.987 24.079 1.00 50.88 217 GLY A C 1
ATOM 1712 O O . GLY A 1 217 ? 6.109 1.374 25.134 1.00 50.88 217 GLY A O 1
ATOM 1713 N N . SER A 1 218 ? 5.851 0.428 23.120 1.00 35.28 218 SER A N 1
ATOM 1714 C CA . SER A 1 218 ? 4.413 0.175 23.315 1.00 35.28 218 SER A CA 1
ATOM 1715 C C . SER A 1 218 ? 4.151 -1.157 24.027 1.00 35.28 218 SER A C 1
ATOM 1717 O O . SER A 1 218 ? 4.792 -2.172 23.750 1.00 35.28 218 SER A O 1
ATOM 1719 N N . ILE A 1 219 ? 3.214 -1.135 24.973 1.00 38.59 219 ILE A N 1
ATOM 1720 C CA . ILE A 1 219 ? 2.968 -2.194 25.954 1.00 38.59 219 ILE A CA 1
ATOM 1721 C C . ILE A 1 219 ? 2.355 -3.427 25.277 1.00 38.59 219 ILE A C 1
ATOM 1723 O O . ILE A 1 219 ? 1.229 -3.389 24.785 1.00 38.59 219 ILE A O 1
ATOM 1727 N N . THR A 1 220 ? 3.061 -4.561 25.313 1.00 29.06 220 THR A N 1
ATOM 1728 C CA . THR A 1 220 ? 2.483 -5.852 24.916 1.00 29.06 220 THR A CA 1
ATOM 1729 C C . THR A 1 220 ? 1.441 -6.300 25.943 1.00 29.06 220 THR A C 1
ATOM 1731 O O . THR A 1 220 ? 1.789 -6.846 26.992 1.00 29.06 220 THR A O 1
ATOM 1734 N N . PHE A 1 221 ? 0.156 -6.147 25.615 1.00 33.38 221 PHE A N 1
ATOM 1735 C CA . PHE A 1 221 ? -0.910 -6.904 26.272 1.00 33.38 221 PHE A CA 1
ATOM 1736 C C . PHE A 1 221 ? -0.701 -8.394 25.982 1.00 33.38 221 PHE A C 1
ATOM 1738 O O . PHE A 1 221 ? -0.958 -8.889 24.886 1.00 33.38 221 PHE A O 1
ATOM 1745 N N . LYS A 1 222 ? -0.167 -9.113 26.970 1.00 34.81 222 LYS A N 1
ATOM 1746 C CA . LYS A 1 222 ? 0.171 -10.531 26.852 1.00 34.81 222 LYS A CA 1
ATOM 1747 C C . LYS A 1 222 ? -1.011 -11.364 27.344 1.00 34.81 222 LYS A C 1
ATOM 1749 O O . LYS A 1 222 ? -1.152 -11.584 28.542 1.00 34.81 222 LYS A O 1
ATOM 1754 N N . GLY A 1 223 ? -1.868 -11.799 26.422 1.00 30.61 223 GLY A N 1
ATOM 1755 C CA . GLY A 1 223 ? -3.064 -12.553 26.795 1.00 30.61 223 GLY A CA 1
ATOM 1756 C C . GLY A 1 223 ? -3.915 -13.045 25.632 1.00 30.61 223 GLY A C 1
ATOM 1757 O O . GLY A 1 223 ? -5.033 -12.577 25.491 1.00 30.61 223 GLY A O 1
ATOM 1758 N N . PHE A 1 224 ? -3.405 -13.995 24.840 1.00 29.58 224 PHE A N 1
ATOM 1759 C CA . PHE A 1 224 ? -4.132 -15.229 24.490 1.00 29.58 224 PHE A CA 1
ATOM 1760 C C . PHE A 1 224 ? -3.187 -16.218 23.785 1.00 29.58 224 PHE A C 1
ATOM 1762 O O . PHE A 1 224 ? -2.617 -15.917 22.737 1.00 29.58 224 PHE A O 1
ATOM 1769 N N . ASP A 1 225 ? -3.010 -17.408 24.361 1.00 36.84 225 ASP A N 1
ATOM 1770 C CA . ASP A 1 225 ? -2.211 -18.484 23.767 1.00 36.84 225 ASP A CA 1
ATOM 1771 C C . ASP A 1 225 ? -2.956 -19.138 22.591 1.00 36.84 225 ASP A C 1
ATOM 1773 O O . ASP A 1 225 ? -3.872 -19.940 22.781 1.00 36.84 225 ASP A O 1
ATOM 1777 N N . ALA A 1 226 ? -2.520 -18.850 21.363 1.00 36.44 226 ALA A N 1
ATOM 1778 C CA . ALA A 1 226 ? -2.938 -19.571 20.163 1.00 36.44 226 ALA A CA 1
ATOM 1779 C C . ALA A 1 226 ? -1.754 -20.371 19.595 1.00 36.44 226 ALA A C 1
ATOM 1781 O O . ALA A 1 226 ? -0.753 -19.816 19.143 1.00 36.44 226 ALA A O 1
ATOM 1782 N N . LYS A 1 227 ? -1.862 -21.706 19.638 1.00 35.91 227 LYS A N 1
ATOM 1783 C CA . LYS A 1 227 ? -0.785 -22.641 19.271 1.00 35.91 227 LYS A CA 1
ATOM 1784 C C . LYS A 1 227 ? -0.222 -22.374 17.868 1.00 35.91 227 LYS A C 1
ATOM 1786 O O . LYS A 1 227 ? -0.917 -22.529 16.866 1.00 35.91 227 LYS A O 1
ATOM 1791 N N . LYS A 1 228 ? 1.085 -22.098 17.828 1.00 36.09 228 LYS A N 1
ATOM 1792 C CA . LYS A 1 228 ? 1.963 -22.056 16.649 1.00 36.09 228 LYS A CA 1
ATOM 1793 C C . LYS A 1 228 ? 1.638 -23.183 15.650 1.00 36.09 228 LYS A C 1
ATOM 1795 O O . LYS A 1 228 ? 1.964 -24.342 15.900 1.00 36.09 228 LYS A O 1
ATOM 1800 N N . ARG A 1 229 ? 1.045 -22.844 14.498 1.00 36.06 229 ARG A N 1
ATOM 1801 C CA . ARG A 1 229 ? 1.007 -23.714 13.309 1.00 36.06 229 ARG A CA 1
ATOM 1802 C C . ARG A 1 229 ? 2.159 -23.338 12.386 1.00 36.06 229 ARG A C 1
ATOM 1804 O O . ARG A 1 229 ? 2.272 -22.192 11.968 1.00 36.06 229 ARG A O 1
ATOM 1811 N N . GLU A 1 230 ? 3.009 -24.307 12.075 1.00 36.03 230 GLU A N 1
ATOM 1812 C CA . GLU A 1 230 ? 4.139 -24.122 11.166 1.00 36.03 230 GLU A CA 1
ATOM 1813 C C . GLU A 1 230 ? 3.651 -24.084 9.714 1.00 36.03 230 GLU A C 1
ATOM 1815 O O . GLU A 1 230 ? 3.168 -25.083 9.176 1.00 36.03 230 GLU A O 1
ATOM 1820 N N . THR A 1 231 ? 3.785 -22.933 9.058 1.00 40.00 231 THR A N 1
ATOM 1821 C CA . THR A 1 231 ? 3.529 -22.791 7.623 1.00 40.00 231 THR A CA 1
ATOM 1822 C C . THR A 1 231 ? 4.707 -23.353 6.831 1.00 40.00 231 THR A C 1
ATOM 1824 O O . THR A 1 231 ? 5.713 -22.685 6.603 1.00 40.00 231 THR A O 1
ATOM 1827 N N . LYS A 1 232 ? 4.591 -24.609 6.386 1.00 39.00 232 LYS A N 1
ATOM 1828 C CA . LYS A 1 232 ? 5.534 -25.176 5.414 1.00 39.00 232 LYS A CA 1
ATOM 1829 C C . LYS A 1 232 ? 5.422 -24.416 4.092 1.00 39.00 232 LYS A C 1
ATOM 1831 O O . LYS A 1 232 ? 4.354 -24.382 3.487 1.00 39.00 232 LYS A O 1
ATOM 1836 N N . THR A 1 233 ? 6.536 -23.861 3.624 1.00 31.88 233 THR A N 1
ATOM 1837 C CA . THR A 1 233 ? 6.652 -23.238 2.302 1.00 31.88 233 THR A CA 1
ATOM 1838 C C . THR A 1 233 ? 6.449 -24.287 1.209 1.00 31.88 233 THR A C 1
ATOM 1840 O O . THR A 1 233 ? 7.387 -24.993 0.837 1.00 31.88 233 THR A O 1
ATOM 1843 N N . ILE A 1 234 ? 5.232 -24.391 0.669 1.00 42.59 234 ILE A N 1
ATOM 1844 C CA . ILE A 1 234 ? 4.961 -25.195 -0.528 1.00 42.59 234 ILE A CA 1
ATOM 1845 C C . ILE A 1 234 ? 5.482 -24.408 -1.733 1.00 42.59 234 ILE A C 1
ATOM 1847 O O . ILE A 1 234 ? 4.759 -23.659 -2.385 1.00 42.59 234 ILE A O 1
ATOM 1851 N N . ARG A 1 235 ? 6.782 -24.555 -2.006 1.00 37.06 235 ARG A N 1
ATOM 1852 C CA . ARG A 1 235 ? 7.390 -24.099 -3.256 1.00 37.06 235 ARG A CA 1
ATOM 1853 C C . ARG A 1 235 ? 6.876 -25.026 -4.357 1.00 37.06 235 ARG A C 1
ATOM 1855 O O . ARG A 1 235 ? 7.356 -26.150 -4.481 1.00 37.06 235 ARG A O 1
ATOM 1862 N N . GLY A 1 236 ? 5.845 -24.575 -5.072 1.00 37.41 236 GLY A N 1
ATOM 1863 C CA . GLY A 1 236 ? 5.187 -25.343 -6.125 1.00 37.41 236 GLY A CA 1
ATOM 1864 C C . GLY A 1 236 ? 6.198 -25.876 -7.136 1.00 37.41 236 GLY A C 1
ATOM 1865 O O . GLY A 1 236 ? 6.975 -25.115 -7.710 1.00 37.41 236 GLY A O 1
ATOM 1866 N N . LYS A 1 237 ? 6.196 -27.196 -7.312 1.00 36.56 237 LYS A N 1
ATOM 1867 C CA . LYS A 1 237 ? 6.887 -27.878 -8.402 1.00 36.56 237 LYS A CA 1
ATOM 1868 C C . LYS A 1 237 ? 6.107 -27.557 -9.678 1.00 36.56 237 LYS A C 1
ATOM 1870 O O . LYS A 1 237 ? 4.894 -27.748 -9.674 1.00 36.56 237 LYS A O 1
ATOM 1875 N N . PHE A 1 238 ? 6.773 -27.064 -10.723 1.00 34.12 238 PHE A N 1
ATOM 1876 C CA . PHE A 1 238 ? 6.153 -27.004 -12.048 1.00 34.12 238 PHE A CA 1
ATOM 1877 C C . PHE A 1 238 ? 5.729 -28.426 -12.431 1.00 34.12 238 PHE A C 1
ATOM 1879 O O . PHE A 1 238 ? 6.534 -29.358 -12.347 1.00 34.12 238 PHE A O 1
ATOM 1886 N N . VAL A 1 239 ? 4.455 -28.575 -12.774 1.00 39.84 239 VAL A N 1
ATOM 1887 C CA . VAL A 1 239 ? 3.946 -29.702 -13.547 1.00 39.84 239 VAL A CA 1
ATOM 1888 C C . VAL A 1 239 ? 3.718 -29.117 -14.931 1.00 39.84 239 VAL A C 1
ATOM 1890 O O . VAL A 1 239 ? 3.058 -28.087 -15.058 1.00 39.84 239 VAL A O 1
ATOM 1893 N N . GLU A 1 240 ? 4.376 -29.700 -15.921 1.00 36.69 240 GLU A N 1
ATOM 1894 C CA . GLU A 1 240 ? 4.082 -29.451 -17.326 1.00 36.69 240 GLU A CA 1
ATOM 1895 C C . GLU A 1 240 ? 2.875 -30.339 -17.642 1.00 36.69 240 GLU A C 1
ATOM 1897 O O . GLU A 1 240 ? 2.980 -31.564 -17.576 1.00 36.69 240 GLU A O 1
ATOM 1902 N N . ASP A 1 241 ? 1.714 -29.716 -17.847 1.00 38.75 241 ASP A N 1
ATOM 1903 C CA . ASP A 1 241 ? 0.510 -30.400 -18.318 1.00 38.75 241 ASP A CA 1
ATOM 1904 C C . ASP A 1 241 ? 0.594 -30.458 -19.855 1.00 38.75 241 ASP A C 1
ATOM 1906 O O . ASP A 1 241 ? 0.367 -29.455 -20.534 1.00 38.75 241 ASP A O 1
ATOM 1910 N N . ASP A 1 242 ? 0.986 -31.617 -20.392 1.00 44.91 242 ASP A N 1
ATOM 1911 C CA . ASP A 1 242 ? 0.918 -31.921 -21.827 1.00 44.91 242 ASP A CA 1
ATOM 1912 C C . ASP A 1 242 ? -0.523 -32.331 -22.190 1.00 44.91 242 ASP A C 1
ATOM 1914 O O . ASP A 1 242 ? -0.913 -33.493 -22.045 1.00 44.91 242 ASP A O 1
ATOM 1918 N N . ASP A 1 243 ? -1.316 -31.370 -22.667 1.00 52.47 243 ASP A N 1
ATOM 1919 C CA . ASP A 1 243 ? -2.641 -31.609 -23.254 1.00 52.47 243 ASP A CA 1
ATOM 1920 C C . ASP A 1 243 ? -2.505 -32.100 -24.718 1.00 52.47 243 ASP A C 1
ATOM 1922 O O . ASP A 1 243 ? -2.569 -31.306 -25.660 1.00 52.47 243 ASP A O 1
ATOM 1926 N N . GLU A 1 244 ? -2.339 -33.413 -24.936 1.00 49.06 244 GLU A N 1
ATOM 1927 C CA . GLU A 1 244 ? -2.574 -34.048 -26.250 1.00 49.06 244 GLU A CA 1
ATOM 1928 C C . GLU A 1 244 ? -4.011 -34.596 -26.353 1.00 49.06 244 GLU A C 1
ATOM 1930 O O . GLU A 1 244 ? -4.262 -35.786 -26.156 1.00 49.06 244 GLU A O 1
ATOM 1935 N N . ASP A 1 245 ? -4.958 -33.726 -26.720 1.00 54.38 245 ASP A N 1
ATOM 1936 C CA . ASP A 1 245 ? -6.231 -34.144 -27.322 1.00 54.38 245 ASP A CA 1
ATOM 1937 C C . ASP A 1 245 ? -6.030 -34.372 -28.836 1.00 54.38 245 ASP A C 1
ATOM 1939 O O . ASP A 1 245 ? -5.596 -33.479 -29.571 1.00 54.38 245 ASP A O 1
ATOM 1943 N N . SER A 1 246 ? -6.374 -35.560 -29.337 1.00 58.31 246 SER A N 1
ATOM 1944 C CA . SER A 1 246 ? -6.543 -35.846 -30.771 1.00 58.31 246 SER A CA 1
ATOM 1945 C C . SER A 1 246 ? -7.554 -36.980 -30.978 1.00 58.31 246 SER A C 1
ATOM 1947 O O . SER A 1 246 ? -7.532 -37.956 -30.229 1.00 58.31 246 SER A O 1
ATOM 1949 N N . ASP A 1 247 ? -8.435 -36.796 -31.972 1.00 49.53 247 ASP A N 1
ATOM 1950 C CA . ASP A 1 247 ? -9.594 -37.650 -32.325 1.00 49.53 247 ASP A CA 1
ATOM 1951 C C . ASP A 1 247 ? -9.264 -39.139 -32.594 1.00 49.53 247 ASP A C 1
ATOM 1953 O O . ASP A 1 247 ? -8.256 -39.421 -33.287 1.00 49.53 247 ASP A O 1
#

Foldseek 3Di:
DVVVVVVVVVVVVVVVVVVVVVVVVVVVVVVVVVVVVPPPPVVVVVVVVVVVVVVVVVVVVVVVVVVVVVVVVVVVPDDPVRVVVVVVVVVVVVVVVVVVVVLCVVLPALAEDDDDDDVVVVVNLVSDQLWAWEAADDPPDPLQVLVVVLCRVRSHHYGHWTFIDHPNDGQDTDGPCVQQVNDSDHDSQQVVLSSVLSRSDDDDDDNVDRPVPDDPDDDDPDDDDDDDDDDDPCPDDDDDDPDDDDD

Sequence (247 aa):
MAQKAQQAVTEKLAAAKLMKAAQVLEETLDQEINRLDHLDEDAIRQAVTEKLAAAKLMKAAQVLEETLDQEINRLDHLDEDGLEAIRRNRLKQMKNESKQRSEWIAAGHGVYSELANEQDFFAACKKSTFGVVCHFYRDSTFRCKIIDKHLSRLGIIVIPTLILVKNEQVCDRIIGFDDLGGHDEFSTAMLEWRLAVGRVIQYSGDITMPPDSAKPGSITFKGFDAKKRETKTIRGKFVEDDDEDSD

Radius of gyration: 37.45 Å; chains: 1; bounding box: 58×93×119 Å

Organism: Opisthorchis viverrini (NCBI:txid6198)

pLDDT: mean 71.51, std 15.77, range [29.06, 93.06]

Secondary structure (DSSP, 8-state):
-HHHHHHHHHHHHHHHHHHHHHHHHHHHHHHHHHHHTTS-HHHHHHHHHHHHHHHHHHHHHHHHHHHHHHHHHHHHT--HHHHHHHHHHHHHHHHHHHHHHHHHHHHTTTS-----SHHHHHHHHHH-SS-EEE-B--TT-HHHHHHHHHHHHHT---BSS-EEEETTEEEEE--SSGGGTSSS---HHHHHHHHHHTTSS---S-TTS-GGG--TT------------------PPP---------